Protein AF-A0A973FM34-F1 (afdb_monomer)

Radius of gyration: 19.83 Å; Cα contacts (8 Å, |Δi|>4): 391; chains: 1; bounding box: 55×32×56 Å

Secondary structure (DSSP, 8-state):
-EEEEEEE--TTSSEES--TT--GGGB-TTT-SB-HHHHHHHHTSHHHHHHHTTTEE-HHHHHHHHHH-PPTT--EEEEEEEE---TTS-HHHHTT--HHHHHHHHHHHHHHHGGGT--GGGEEEEEE-S-TT-HHHHHHHHHHHSHHHHT-SSPEEEEEEE-SSS-HHHHHHHHHHHHHHHGGGEEEEE--SS-SS-EE--HHHHHHHHHHHHHHHHHHHTT-HHHHHHHH-

pLDDT: mean 92.23, std 6.5, range [65.44, 98.44]

Sequence (233 aa):
MSTYLLANIGTRDVQLDSYDDLPPELVNPKSGMLIPRRAGAYFRQPEQFSRWLPHLRLPMIEKALRLIAPKPDASLRIILFATDQPESVKEFYRDSDTIFFAELIRAVLIERYTQIGLPKKQIEIRLTDSNPGDYDQMHDFYKKSLPGVADRKPVPNPVYLLIAGGTPQMNTMLLLIGTEIFGPGAQPLYVSQELDRALNLDTTRLLYRQALQRNLDVILKAYAYSSALKLLD

Mean predicted aligned error: 4.75 Å

Foldseek 3Di:
DAAEEEDEAFQPQKDFPDCPPPDCVQADPVPRTGQQVVVLVQCPPPVNVVVRLVGIDRQLVQQACVVVVAAQVHNYAYEYEWEQADPPDDPVQRSRTHPSVLVSVLVSCCVVCVVSPPDSVRYHYDYDNDDLVDLVSLLVSLLVPCLVQCPDPPGHAQYEYRLAHGDVSNSVNSVPSVCVRRPPSYFYWYDDPPDSHIDTDCVSVVVVVVVLVVVLVVCVVVVVVVVNVVSVD

Structure (mmCIF, N/CA/C/O backbone):
data_AF-A0A973FM34-F1
#
_entry.id   AF-A0A973FM34-F1
#
loop_
_atom_site.group_PDB
_atom_site.id
_atom_site.type_symbol
_atom_site.label_atom_id
_atom_site.label_alt_id
_atom_site.label_comp_id
_atom_site.label_asym_id
_atom_site.label_entity_id
_atom_site.label_seq_id
_atom_site.pdbx_PDB_ins_code
_atom_site.Cartn_x
_atom_site.Cartn_y
_atom_site.Cartn_z
_atom_site.occupancy
_atom_site.B_iso_or_equiv
_atom_site.auth_seq_id
_atom_site.auth_comp_id
_atom_site.auth_asym_id
_atom_site.auth_atom_id
_atom_site.pdbx_PDB_model_num
ATOM 1 N N . MET A 1 1 ? -0.060 -13.387 18.657 1.00 75.44 1 MET A N 1
ATOM 2 C CA . MET A 1 1 ? -0.594 -12.208 17.939 1.00 75.44 1 MET A CA 1
ATOM 3 C C . MET A 1 1 ? 0.092 -12.133 16.583 1.00 75.44 1 MET A C 1
ATOM 5 O O . MET A 1 1 ? 1.243 -12.549 16.507 1.00 75.44 1 MET A O 1
ATOM 9 N N . SER A 1 2 ? -0.603 -11.707 15.525 1.00 89.38 2 SER A N 1
ATOM 10 C CA . SER A 1 2 ? -0.003 -11.546 14.192 1.00 89.38 2 SER A CA 1
ATOM 11 C C . SER A 1 2 ? -0.135 -10.097 13.755 1.00 89.38 2 SER A C 1
ATOM 13 O O . SER A 1 2 ? -1.235 -9.550 13.746 1.00 89.38 2 SER A O 1
ATOM 15 N N . THR A 1 3 ? 1.001 -9.490 13.428 1.00 93.56 3 THR A N 1
ATOM 16 C CA . THR A 1 3 ? 1.096 -8.107 12.972 1.00 93.56 3 THR A CA 1
ATOM 17 C C . THR A 1 3 ? 0.851 -8.064 11.475 1.00 93.56 3 THR A C 1
ATOM 19 O O . THR A 1 3 ? 1.417 -8.866 10.733 1.00 93.56 3 THR A O 1
ATOM 22 N N . TYR A 1 4 ? 0.042 -7.117 11.016 1.00 96.25 4 TYR A N 1
ATOM 23 C CA . TYR A 1 4 ? -0.213 -6.927 9.592 1.00 96.25 4 TYR A CA 1
ATOM 24 C C . TYR A 1 4 ? 0.230 -5.539 9.143 1.00 96.25 4 TYR A C 1
ATOM 26 O O . TYR A 1 4 ? 0.030 -4.566 9.860 1.00 96.25 4 TYR A O 1
ATOM 34 N N . LEU A 1 5 ? 0.798 -5.456 7.944 1.00 97.38 5 LEU A N 1
ATOM 35 C CA . LEU A 1 5 ? 1.038 -4.221 7.209 1.00 97.38 5 LEU A CA 1
ATOM 36 C C . LEU A 1 5 ? 0.242 -4.279 5.907 1.00 97.38 5 LEU A C 1
ATOM 38 O O . LEU A 1 5 ? 0.494 -5.126 5.055 1.00 97.38 5 LEU A O 1
ATOM 42 N N . LEU A 1 6 ? -0.725 -3.387 5.764 1.00 98.31 6 LEU A N 1
ATOM 43 C CA . LEU A 1 6 ? -1.550 -3.226 4.575 1.00 98.31 6 LEU A CA 1
ATOM 44 C C . LEU A 1 6 ? -1.056 -1.982 3.842 1.00 98.31 6 LEU A C 1
ATOM 46 O O . LEU A 1 6 ? -1.058 -0.901 4.426 1.00 98.31 6 LEU A O 1
ATOM 50 N N . ALA A 1 7 ? -0.613 -2.126 2.596 1.00 98.31 7 ALA A N 1
ATOM 51 C CA . ALA A 1 7 ? 0.012 -1.048 1.838 1.00 98.31 7 ALA A CA 1
ATOM 52 C C . ALA A 1 7 ? -0.573 -0.944 0.432 1.00 98.31 7 ALA A C 1
ATOM 54 O O . ALA A 1 7 ? -0.583 -1.921 -0.316 1.00 98.31 7 ALA A O 1
ATOM 55 N N . ASN A 1 8 ? -1.018 0.253 0.063 1.00 98.12 8 ASN A N 1
ATOM 56 C CA . ASN A 1 8 ? -1.350 0.571 -1.321 1.00 98.12 8 ASN A CA 1
ATOM 57 C C . ASN A 1 8 ? -0.068 0.867 -2.088 1.00 98.12 8 ASN A C 1
ATOM 59 O O . ASN A 1 8 ? 0.756 1.639 -1.609 1.00 98.12 8 ASN A O 1
ATOM 63 N N . ILE A 1 9 ? 0.091 0.280 -3.272 1.00 97.81 9 ILE A N 1
ATOM 64 C CA . ILE A 1 9 ?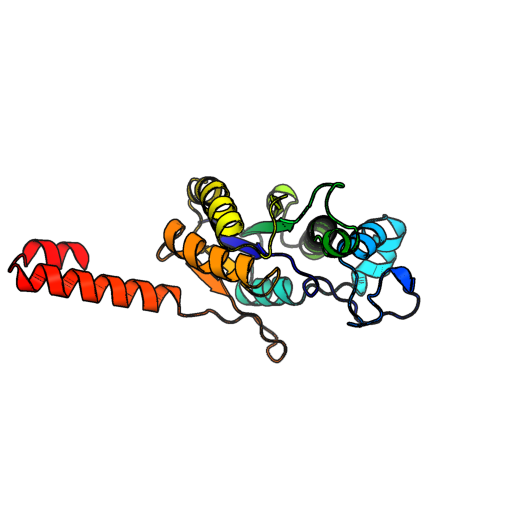 1.266 0.497 -4.113 1.00 97.81 9 ILE A CA 1
ATOM 65 C C . ILE A 1 9 ? 0.965 1.567 -5.153 1.00 97.81 9 ILE A C 1
ATOM 67 O O . ILE A 1 9 ? -0.012 1.477 -5.896 1.00 97.81 9 ILE A O 1
ATOM 71 N N . GLY A 1 10 ? 1.827 2.576 -5.205 1.00 95.56 10 GLY A N 1
ATOM 72 C CA . GLY A 1 10 ? 1.802 3.701 -6.128 1.00 95.56 10 GLY A CA 1
ATOM 73 C C . GLY A 1 10 ? 3.124 3.881 -6.866 1.00 95.56 10 GLY A C 1
ATOM 74 O O . GLY A 1 10 ? 4.068 3.102 -6.747 1.00 95.56 10 GLY A O 1
ATOM 75 N N . THR A 1 11 ? 3.201 4.970 -7.625 1.00 93.00 11 THR A N 1
ATOM 76 C CA . THR A 1 11 ? 4.344 5.299 -8.490 1.00 93.00 11 THR A CA 1
ATOM 77 C C . THR A 1 11 ? 5.624 5.643 -7.730 1.00 93.00 11 THR A C 1
ATOM 79 O O . THR A 1 11 ? 6.705 5.582 -8.303 1.00 93.00 11 THR A O 1
ATOM 82 N N . ARG A 1 12 ? 5.522 6.013 -6.449 1.00 92.50 12 ARG A N 1
ATOM 83 C CA . ARG A 1 12 ? 6.660 6.435 -5.614 1.00 92.50 12 ARG A CA 1
ATOM 84 C C . ARG A 1 12 ? 7.144 5.360 -4.643 1.00 92.50 12 ARG A C 1
ATOM 86 O O . ARG A 1 12 ? 8.087 5.625 -3.898 1.00 92.50 12 ARG A O 1
ATOM 93 N N . ASP A 1 13 ? 6.502 4.193 -4.630 1.00 95.50 13 ASP A N 1
ATOM 94 C CA . ASP A 1 13 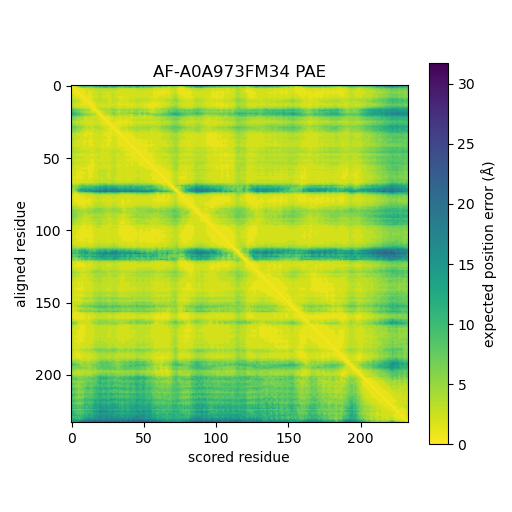? 6.845 3.085 -3.733 1.00 95.50 13 ASP A CA 1
ATOM 95 C C . ASP A 1 13 ? 8.122 2.354 -4.145 1.00 95.50 13 ASP A C 1
ATOM 97 O O . ASP A 1 13 ? 8.760 1.738 -3.296 1.00 95.50 13 ASP A O 1
ATOM 101 N N . VAL A 1 14 ? 8.512 2.455 -5.417 1.00 96.88 14 VAL A N 1
ATOM 102 C CA . VAL A 1 14 ? 9.792 1.971 -5.938 1.00 96.88 14 VAL A CA 1
ATOM 103 C C . VAL A 1 14 ? 10.580 3.166 -6.451 1.00 96.88 14 VAL A C 1
ATOM 105 O O . VAL A 1 14 ? 10.090 3.938 -7.275 1.00 96.88 14 VAL A O 1
ATOM 108 N N . GLN A 1 15 ? 11.799 3.324 -5.951 1.00 95.44 15 GLN A N 1
ATOM 109 C CA . GLN A 1 15 ? 12.735 4.365 -6.365 1.00 95.44 15 GLN A CA 1
ATOM 110 C C . GLN A 1 15 ? 14.115 3.756 -6.609 1.00 95.44 15 GLN A C 1
ATOM 112 O O . GLN A 1 15 ? 14.383 2.627 -6.199 1.00 95.44 15 GLN A O 1
ATOM 117 N N . LEU A 1 16 ? 14.984 4.511 -7.271 1.00 94.44 16 LEU A N 1
ATOM 118 C CA . LEU A 1 16 ? 16.391 4.179 -7.449 1.00 94.44 16 LEU A CA 1
ATOM 119 C C . LEU A 1 16 ? 17.258 5.289 -6.861 1.00 94.44 16 LEU A C 1
ATOM 121 O O . LEU A 1 16 ? 16.854 6.453 -6.880 1.00 94.44 16 LEU A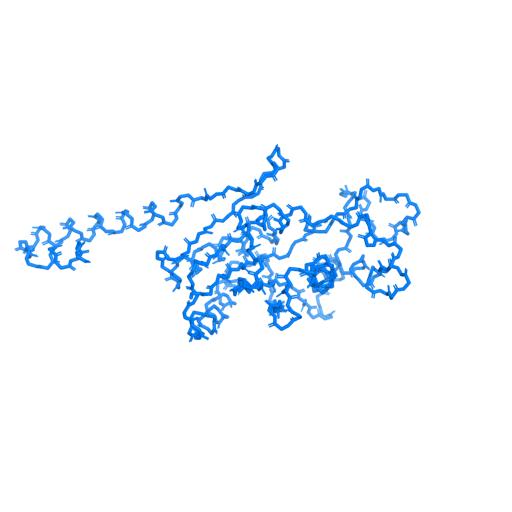 O 1
ATOM 125 N N . ASP A 1 17 ? 18.447 4.931 -6.378 1.00 89.75 17 ASP A N 1
ATOM 126 C CA . ASP A 1 17 ? 19.446 5.920 -5.954 1.00 89.75 17 ASP A CA 1
ATOM 127 C C . ASP A 1 17 ? 19.978 6.741 -7.152 1.00 89.75 17 ASP A C 1
ATOM 129 O O . ASP A 1 17 ? 20.277 7.923 -7.001 1.00 89.75 17 ASP A O 1
ATOM 133 N N . SER A 1 18 ? 20.059 6.130 -8.343 1.00 87.44 18 SER A N 1
ATOM 134 C CA . SER A 1 18 ? 20.365 6.800 -9.614 1.00 87.44 18 SER A CA 1
ATOM 135 C C . SER A 1 18 ? 19.606 6.162 -10.784 1.00 87.44 18 SER A C 1
ATOM 137 O O . SER A 1 18 ? 19.285 4.975 -10.754 1.00 87.44 18 SER A O 1
ATOM 139 N N . TYR A 1 19 ? 19.329 6.966 -11.813 1.00 88.56 19 TYR A N 1
ATOM 140 C CA . TYR A 1 19 ? 18.724 6.551 -13.084 1.00 88.56 19 TYR A CA 1
ATOM 141 C C . TYR A 1 19 ? 19.770 6.394 -14.202 1.00 88.56 19 TYR A C 1
ATOM 143 O O . TYR A 1 19 ? 19.400 6.162 -15.354 1.00 88.56 19 TYR A O 1
ATOM 151 N N . ASP A 1 20 ? 21.060 6.525 -13.879 1.00 86.88 20 ASP A N 1
ATOM 152 C CA . ASP A 1 20 ? 22.154 6.305 -14.827 1.00 86.88 20 ASP A CA 1
ATOM 153 C C . ASP A 1 20 ? 22.063 4.888 -15.412 1.00 86.88 20 ASP A C 1
ATOM 155 O O . ASP A 1 20 ? 21.765 3.937 -14.698 1.00 86.88 20 ASP A O 1
ATOM 159 N N . ASP A 1 21 ? 22.290 4.734 -16.716 1.00 88.00 21 ASP A N 1
ATOM 160 C CA . ASP A 1 21 ? 22.152 3.468 -17.458 1.00 88.00 21 ASP A CA 1
ATOM 161 C C . ASP A 1 21 ? 20.740 2.852 -17.495 1.00 88.00 21 ASP A C 1
ATOM 163 O O . ASP A 1 21 ? 20.573 1.723 -17.975 1.00 88.00 21 ASP A O 1
ATOM 167 N N . LEU A 1 22 ? 19.712 3.558 -17.011 1.00 93.69 22 LEU A N 1
ATOM 168 C CA . LEU A 1 22 ? 18.337 3.098 -17.145 1.00 93.69 22 LEU A CA 1
ATOM 169 C C . LEU A 1 22 ? 17.811 3.399 -18.559 1.00 93.69 22 LEU A C 1
ATOM 171 O O . LEU A 1 22 ? 17.969 4.525 -19.039 1.00 93.69 22 LEU A O 1
ATOM 175 N N . PRO A 1 23 ? 17.138 2.442 -19.224 1.00 95.25 23 PRO A N 1
ATOM 176 C CA . PRO A 1 23 ? 16.479 2.725 -20.490 1.00 95.25 23 PRO A CA 1
ATOM 177 C C . PRO A 1 23 ? 15.472 3.886 -20.343 1.00 95.25 23 PRO A C 1
ATOM 179 O O . PRO A 1 23 ? 14.632 3.858 -19.431 1.00 95.25 23 PRO A O 1
ATOM 182 N N . PRO A 1 24 ? 15.544 4.923 -21.200 1.00 93.62 24 PRO A N 1
ATOM 183 C CA . PRO A 1 24 ? 14.758 6.147 -21.043 1.00 93.62 24 PRO A CA 1
ATOM 184 C C . PRO A 1 24 ? 13.245 5.901 -21.107 1.00 93.62 24 PRO A C 1
ATOM 186 O O . PRO A 1 24 ? 12.471 6.629 -20.491 1.00 93.62 24 PRO A O 1
ATOM 189 N N . GLU A 1 25 ? 12.806 4.849 -21.797 1.00 94.75 25 GLU A N 1
ATOM 190 C CA . GLU A 1 25 ? 11.405 4.440 -21.915 1.00 94.75 25 GLU A CA 1
ATOM 191 C C . GLU A 1 25 ? 10.773 3.952 -20.603 1.00 94.75 25 GLU A C 1
ATOM 193 O O . GLU A 1 25 ? 9.551 3.791 -20.535 1.00 94.75 25 GLU A O 1
ATOM 198 N N . LEU A 1 26 ? 11.582 3.707 -19.567 1.00 96.25 26 LEU A N 1
ATOM 199 C CA . LEU A 1 26 ? 11.111 3.326 -18.235 1.00 96.25 26 LEU A CA 1
ATOM 200 C C . LEU A 1 26 ? 10.791 4.537 -17.359 1.00 96.25 26 LEU A C 1
ATOM 202 O O . LEU A 1 26 ? 10.213 4.368 -16.285 1.00 96.25 26 LEU A O 1
ATOM 206 N N . VAL A 1 27 ? 11.149 5.745 -17.800 1.00 95.06 27 VAL A N 1
ATOM 207 C CA . VAL A 1 27 ? 10.970 6.990 -17.054 1.00 95.06 27 VAL A CA 1
ATOM 208 C C . VAL A 1 27 ? 9.953 7.865 -17.768 1.00 95.06 27 VAL A C 1
ATOM 210 O O . VAL A 1 27 ? 10.020 8.105 -18.970 1.00 95.06 27 VAL A O 1
ATOM 213 N N . ASN A 1 28 ? 8.989 8.380 -17.017 1.00 92.56 28 ASN A N 1
ATOM 214 C CA . ASN A 1 28 ? 8.041 9.340 -17.543 1.00 92.56 28 ASN A CA 1
ATOM 215 C C . ASN A 1 28 ? 8.761 10.682 -17.783 1.00 92.56 28 ASN A C 1
ATOM 217 O O . ASN A 1 28 ? 9.226 11.295 -16.820 1.00 92.56 28 ASN A O 1
ATOM 221 N N . PRO A 1 29 ? 8.800 11.199 -19.023 1.00 90.44 29 PRO A N 1
ATOM 222 C CA . PRO A 1 29 ? 9.568 12.401 -19.347 1.00 90.44 29 PRO A CA 1
ATOM 223 C C . PRO A 1 29 ? 9.009 13.674 -18.697 1.00 90.44 29 PRO A C 1
ATOM 225 O O . PRO A 1 29 ? 9.723 14.663 -18.576 1.00 90.44 29 PRO A O 1
ATOM 228 N N . LYS A 1 30 ? 7.735 13.675 -18.278 1.00 90.38 30 LYS A N 1
ATOM 229 C CA . LYS A 1 30 ? 7.099 14.828 -17.623 1.00 90.38 30 LYS A CA 1
ATOM 230 C C . LYS A 1 30 ? 7.352 14.852 -16.122 1.00 90.38 30 LYS A C 1
ATOM 232 O O . LYS A 1 30 ? 7.556 15.923 -15.565 1.00 90.38 30 LYS A O 1
ATOM 237 N N . SER A 1 31 ? 7.268 13.698 -15.460 1.00 90.00 31 SER A N 1
ATOM 238 C CA . SER A 1 31 ? 7.402 13.620 -14.000 1.00 90.00 31 SER A CA 1
ATOM 239 C C . SER A 1 31 ? 8.800 13.234 -13.525 1.00 90.00 31 SER A C 1
ATOM 241 O O . SER A 1 31 ? 9.079 13.380 -12.338 1.00 90.00 31 SER A O 1
ATOM 243 N N . GLY A 1 32 ? 9.652 12.704 -14.409 1.00 91.00 32 GLY A N 1
ATOM 244 C CA . GLY A 1 32 ? 10.957 12.141 -14.054 1.00 91.00 32 GLY A CA 1
ATOM 245 C C . GL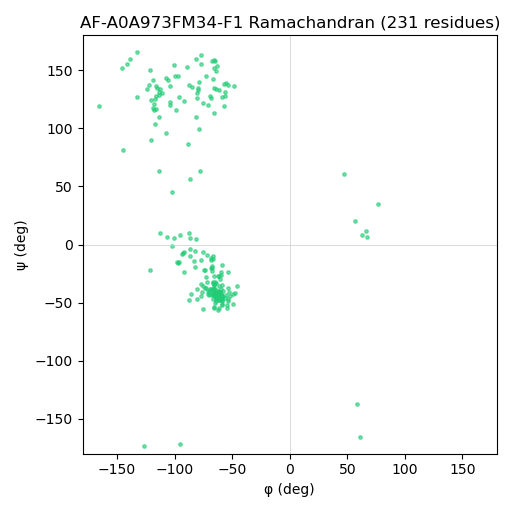Y A 1 32 ? 10.870 10.870 -13.200 1.00 91.00 32 GLY A C 1
ATOM 246 O O . GLY A 1 32 ? 11.869 10.447 -12.633 1.00 91.00 32 GLY A O 1
ATOM 247 N N . MET A 1 33 ? 9.681 10.275 -13.064 1.00 92.81 33 MET A N 1
ATOM 248 C CA . MET A 1 33 ? 9.453 9.081 -12.242 1.00 92.81 33 MET A CA 1
ATOM 249 C C . MET A 1 33 ? 9.396 7.828 -13.105 1.00 92.81 33 MET A C 1
ATOM 251 O O . MET A 1 33 ? 8.987 7.889 -14.264 1.00 92.81 33 MET A O 1
ATOM 255 N N . LEU A 1 34 ? 9.726 6.682 -12.511 1.00 96.31 34 LEU A N 1
ATOM 256 C CA . LEU A 1 34 ? 9.525 5.380 -13.137 1.00 96.31 34 LEU A CA 1
ATOM 257 C C . LEU A 1 34 ? 8.061 5.180 -13.554 1.00 96.31 34 LEU A C 1
ATOM 259 O O . LEU A 1 34 ? 7.137 5.514 -12.810 1.00 96.31 34 LEU A O 1
ATOM 263 N N . ILE A 1 35 ? 7.864 4.593 -14.731 1.00 96.56 35 ILE A N 1
ATOM 264 C CA . ILE A 1 35 ? 6.566 4.128 -15.219 1.00 96.56 35 ILE A CA 1
ATOM 265 C C . ILE A 1 35 ? 6.300 2.759 -14.576 1.00 96.56 35 ILE A C 1
ATOM 267 O O . ILE A 1 35 ? 6.988 1.800 -14.935 1.00 96.56 35 ILE A O 1
ATOM 271 N N . PRO A 1 36 ? 5.343 2.632 -13.637 1.00 96.69 36 PRO A N 1
ATOM 272 C CA . PRO A 1 36 ? 5.224 1.453 -12.780 1.00 96.69 36 PRO A CA 1
ATOM 273 C C . PRO A 1 36 ? 5.154 0.120 -13.513 1.00 96.69 36 PRO A C 1
ATOM 275 O O . PRO A 1 36 ? 5.889 -0.812 -13.178 1.00 96.69 36 PRO A O 1
ATOM 278 N N . ARG A 1 37 ? 4.316 0.032 -14.551 1.00 95.75 37 ARG A N 1
ATOM 279 C CA . ARG A 1 37 ? 4.137 -1.213 -15.297 1.00 95.75 37 ARG A CA 1
ATOM 280 C C . ARG A 1 37 ? 5.426 -1.587 -16.039 1.00 95.75 37 ARG A C 1
ATOM 282 O O . ARG A 1 37 ? 5.980 -2.663 -15.827 1.00 95.75 37 ARG A O 1
ATOM 289 N N . ARG A 1 38 ? 5.970 -0.675 -16.847 1.00 96.38 38 ARG A N 1
ATOM 290 C CA . ARG A 1 38 ? 7.171 -0.929 -17.666 1.00 96.38 38 ARG A CA 1
ATOM 291 C C . ARG A 1 38 ? 8.418 -1.176 -16.816 1.00 96.38 38 ARG A C 1
ATOM 293 O O . ARG A 1 38 ? 9.091 -2.190 -16.987 1.00 96.38 38 ARG A O 1
ATOM 300 N N . ALA A 1 39 ? 8.691 -0.288 -15.862 1.00 97.50 39 ALA A N 1
ATOM 301 C CA . ALA A 1 39 ? 9.849 -0.395 -14.981 1.00 97.50 39 ALA A CA 1
ATOM 302 C C . ALA A 1 39 ? 9.758 -1.632 -14.077 1.00 97.50 39 ALA A C 1
ATOM 304 O O . ALA A 1 39 ? 10.735 -2.362 -13.926 1.00 97.50 39 ALA A O 1
ATOM 305 N N . GLY A 1 40 ? 8.576 -1.923 -13.523 1.00 97.38 40 GLY A N 1
ATOM 306 C CA . GLY A 1 40 ? 8.358 -3.123 -12.719 1.00 97.38 40 GLY A CA 1
ATOM 307 C C . GLY A 1 40 ? 8.599 -4.408 -13.509 1.00 97.38 40 GLY A C 1
ATOM 308 O O . GLY A 1 40 ? 9.235 -5.327 -12.998 1.00 97.38 40 GLY A O 1
ATOM 309 N N . ALA A 1 41 ? 8.131 -4.478 -14.759 1.00 97.50 41 ALA A N 1
ATOM 310 C CA . ALA A 1 41 ? 8.384 -5.624 -15.630 1.00 97.50 41 ALA A CA 1
ATOM 311 C C . ALA A 1 41 ? 9.881 -5.786 -15.942 1.00 97.50 41 ALA A C 1
ATOM 313 O O . ALA A 1 41 ? 10.400 -6.899 -15.879 1.00 97.50 41 ALA A O 1
ATOM 314 N N . TYR A 1 42 ? 10.576 -4.679 -16.217 1.00 97.94 42 TYR A N 1
ATOM 315 C CA . TYR A 1 42 ? 12.013 -4.663 -16.490 1.00 97.94 42 TYR A CA 1
ATOM 316 C C . TYR A 1 42 ? 12.841 -5.166 -15.299 1.00 97.94 42 TYR A C 1
ATOM 318 O O . TYR A 1 42 ? 13.584 -6.136 -15.433 1.00 97.94 42 TYR A O 1
ATOM 326 N N . PHE A 1 43 ? 12.671 -4.579 -14.109 1.00 97.75 43 PHE A N 1
ATOM 327 C CA . PHE A 1 43 ? 13.472 -4.937 -12.928 1.00 97.75 43 PHE A CA 1
ATOM 328 C C . PHE A 1 43 ? 13.202 -6.340 -12.388 1.00 97.75 43 PHE A C 1
ATOM 330 O O . PHE A 1 43 ? 13.958 -6.826 -11.554 1.00 97.75 43 PHE A O 1
ATOM 337 N N . ARG A 1 44 ? 12.122 -6.994 -12.818 1.00 96.31 44 ARG A N 1
ATOM 338 C CA . ARG A 1 44 ? 11.812 -8.373 -12.426 1.00 96.31 44 ARG A CA 1
ATOM 339 C C . ARG A 1 44 ? 12.538 -9.428 -13.251 1.00 96.31 44 ARG A C 1
ATOM 341 O O . ARG A 1 44 ? 12.531 -10.590 -12.849 1.00 96.31 44 ARG A O 1
ATOM 348 N N . GLN A 1 45 ? 13.125 -9.056 -14.386 1.00 97.38 45 GLN A N 1
ATOM 349 C CA . GLN A 1 45 ? 13.974 -9.967 -15.150 1.00 97.38 45 GLN A CA 1
ATOM 350 C C . GLN A 1 45 ? 15.174 -10.364 -14.276 1.00 97.38 45 GLN A C 1
ATOM 352 O O . GLN A 1 45 ? 15.750 -9.467 -13.664 1.00 97.38 45 GLN A O 1
ATOM 357 N N . PRO A 1 46 ? 15.556 -11.651 -14.170 1.00 96.38 46 PRO A N 1
ATOM 358 C CA . PRO A 1 46 ? 16.565 -12.104 -13.207 1.00 96.38 46 PRO A CA 1
ATOM 359 C C . PRO A 1 46 ? 17.877 -11.310 -13.248 1.00 96.38 46 PRO A C 1
ATOM 361 O O . PRO A 1 46 ? 18.380 -10.893 -12.207 1.00 96.38 46 PRO A O 1
ATOM 364 N N . GLU A 1 47 ? 18.388 -11.031 -14.446 1.00 96.62 47 GLU A N 1
ATOM 365 C CA . GLU A 1 47 ? 19.634 -10.296 -14.662 1.00 96.62 47 GLU A CA 1
ATOM 366 C C . GLU A 1 47 ? 19.513 -8.843 -14.186 1.00 96.62 47 GLU A C 1
ATOM 368 O O . GLU A 1 47 ? 20.404 -8.321 -13.512 1.00 96.62 47 GLU A O 1
ATOM 373 N N . GLN A 1 48 ? 18.383 -8.198 -14.494 1.00 97.12 48 GLN A N 1
ATOM 374 C CA . GLN A 1 48 ? 18.111 -6.828 -14.065 1.00 97.12 48 GLN A CA 1
ATOM 375 C C . GLN A 1 48 ? 17.846 -6.762 -12.564 1.00 97.12 48 GLN A C 1
ATOM 377 O O . GLN A 1 48 ? 18.341 -5.859 -11.899 1.00 97.12 48 GLN A O 1
ATOM 382 N N . PHE A 1 49 ? 17.123 -7.732 -12.009 1.00 97.12 49 PHE A N 1
ATOM 383 C CA . PHE A 1 49 ? 16.853 -7.806 -10.581 1.00 97.12 49 PHE A CA 1
ATOM 384 C C . PHE A 1 49 ? 18.160 -7.876 -9.798 1.00 97.12 49 PHE A C 1
ATOM 386 O O . PHE A 1 49 ? 18.391 -7.037 -8.934 1.00 97.12 49 PHE A O 1
ATOM 393 N N . SER A 1 50 ? 19.056 -8.807 -10.142 1.00 95.88 50 SER A N 1
ATOM 394 C CA . SER A 1 50 ? 20.360 -8.927 -9.484 1.00 95.88 50 SER A CA 1
ATOM 395 C C . SER A 1 50 ? 21.216 -7.668 -9.640 1.00 95.88 50 SER A C 1
ATOM 397 O O . SER A 1 50 ? 21.842 -7.245 -8.670 1.00 95.88 50 SER A O 1
ATOM 399 N N . ARG A 1 51 ? 21.216 -7.042 -10.825 1.00 95.56 51 ARG A N 1
ATOM 400 C CA . ARG A 1 51 ? 21.955 -5.795 -11.080 1.00 95.56 51 ARG A CA 1
ATOM 401 C C . ARG A 1 51 ? 21.437 -4.628 -10.236 1.00 95.56 51 ARG A C 1
ATOM 403 O O . ARG A 1 51 ? 22.231 -3.875 -9.684 1.00 95.56 51 ARG A O 1
ATOM 410 N N . TRP A 1 52 ? 20.120 -4.460 -10.159 1.00 95.88 52 TRP A N 1
ATOM 411 C CA . TRP A 1 52 ? 19.490 -3.265 -9.590 1.00 95.88 52 TRP A CA 1
ATOM 412 C C . TRP A 1 52 ? 19.084 -3.409 -8.124 1.00 95.88 52 TRP A C 1
ATOM 414 O O . TRP A 1 52 ? 18.859 -2.398 -7.461 1.00 95.88 52 TRP A O 1
ATOM 424 N N . LEU A 1 53 ? 19.028 -4.626 -7.581 1.00 95.94 53 LEU A N 1
ATOM 425 C CA . LEU A 1 53 ? 18.656 -4.893 -6.189 1.00 95.94 53 LEU A CA 1
ATOM 426 C C . LEU A 1 53 ? 19.374 -4.004 -5.153 1.00 95.94 53 LEU A C 1
ATOM 428 O O . LEU A 1 53 ? 18.687 -3.549 -4.232 1.00 95.94 53 LEU A O 1
ATOM 432 N N . PRO A 1 54 ? 20.687 -3.715 -5.255 1.00 94.94 54 PRO A N 1
ATOM 433 C CA . PRO A 1 54 ? 21.361 -2.830 -4.302 1.00 94.94 54 PRO A CA 1
ATOM 434 C C . PRO A 1 54 ? 20.865 -1.378 -4.353 1.00 94.94 54 PRO A C 1
ATOM 436 O O . PRO A 1 54 ? 20.916 -0.688 -3.342 1.00 94.94 54 PRO A O 1
ATOM 439 N N . HIS A 1 55 ? 20.356 -0.941 -5.507 1.00 95.31 55 HIS A N 1
ATOM 440 C CA . HIS A 1 55 ? 19.938 0.436 -5.786 1.00 95.31 55 HIS A CA 1
ATOM 441 C C . HIS A 1 55 ? 18.430 0.660 -5.626 1.00 95.31 55 HIS A C 1
ATOM 443 O O . HIS A 1 55 ? 17.975 1.801 -5.580 1.00 95.31 55 HIS A O 1
ATOM 449 N N . LEU A 1 56 ? 17.633 -0.414 -5.561 1.00 96.62 56 LEU A N 1
ATOM 450 C CA . LEU A 1 56 ? 16.185 -0.326 -5.377 1.00 96.62 56 LEU A CA 1
ATOM 451 C C . LEU A 1 56 ? 15.848 0.189 -3.976 1.00 96.62 56 LEU A C 1
ATOM 453 O O . LEU A 1 56 ? 16.247 -0.381 -2.965 1.00 96.62 56 LEU A O 1
ATOM 457 N N . ARG A 1 57 ? 15.046 1.238 -3.879 1.00 95.44 57 ARG A N 1
ATOM 458 C CA . ARG A 1 57 ? 14.583 1.802 -2.609 1.00 95.44 57 ARG A CA 1
ATOM 459 C C . ARG A 1 57 ? 13.082 1.641 -2.502 1.00 95.44 57 ARG A C 1
ATOM 461 O O . ARG A 1 57 ? 12.363 1.935 -3.456 1.00 95.44 57 ARG A O 1
ATOM 468 N N . LEU A 1 58 ? 12.616 1.203 -1.333 1.00 96.19 58 LEU A N 1
ATOM 469 C CA . LEU A 1 58 ? 11.192 1.056 -1.035 1.00 96.19 58 LEU A CA 1
ATOM 470 C C . LEU A 1 58 ? 10.769 2.054 0.051 1.00 96.19 58 LEU A C 1
ATOM 472 O O . LEU A 1 58 ? 10.405 1.641 1.153 1.00 96.19 58 LEU A O 1
ATOM 476 N N . PRO A 1 59 ? 10.846 3.374 -0.199 1.00 94.00 59 PRO A N 1
ATOM 477 C CA . PRO A 1 59 ? 10.835 4.390 0.855 1.00 94.00 59 PRO A CA 1
ATOM 478 C C . PRO A 1 59 ? 9.571 4.385 1.714 1.00 94.00 59 PRO A C 1
ATOM 480 O O . PRO A 1 59 ? 9.642 4.745 2.884 1.00 94.00 59 PRO A O 1
ATOM 483 N N . MET A 1 60 ? 8.423 3.977 1.172 1.00 95.06 60 MET A N 1
ATOM 484 C CA . MET A 1 60 ? 7.181 3.911 1.945 1.00 95.06 60 MET A CA 1
ATOM 485 C C . MET A 1 60 ? 7.194 2.708 2.891 1.00 95.06 60 MET A C 1
ATOM 487 O O . MET A 1 60 ? 7.064 2.857 4.108 1.00 95.06 60 MET A O 1
ATOM 491 N N . ILE A 1 61 ? 7.414 1.511 2.343 1.00 95.31 61 ILE A N 1
ATOM 492 C CA . ILE A 1 61 ? 7.381 0.263 3.111 1.00 95.31 61 ILE A CA 1
ATOM 493 C C . ILE A 1 61 ? 8.579 0.159 4.057 1.00 95.31 61 ILE A C 1
ATOM 495 O O . ILE A 1 61 ? 8.392 -0.220 5.206 1.00 95.31 61 ILE A O 1
ATOM 499 N N . GLU A 1 62 ? 9.789 0.543 3.649 1.00 94.19 62 GLU A N 1
ATOM 500 C CA . GLU A 1 62 ? 10.972 0.524 4.524 1.00 94.19 62 GLU A CA 1
ATOM 501 C C . GLU A 1 62 ? 10.772 1.404 5.757 1.00 94.19 62 GLU A C 1
ATOM 503 O O . GLU A 1 62 ? 11.048 0.972 6.876 1.00 94.19 62 GLU A O 1
ATOM 508 N N . LYS A 1 63 ? 10.234 2.617 5.585 1.00 95.12 63 LYS A N 1
ATOM 509 C CA . LYS A 1 63 ? 9.946 3.520 6.708 1.00 95.12 63 LYS A CA 1
ATOM 510 C C . LYS A 1 63 ? 8.860 2.963 7.631 1.00 95.12 63 LYS A C 1
ATOM 512 O O . LYS A 1 63 ? 8.951 3.158 8.845 1.00 95.12 63 LYS A O 1
ATOM 517 N N . ALA A 1 64 ? 7.867 2.257 7.086 1.00 94.94 64 ALA A N 1
ATOM 518 C CA . ALA A 1 64 ? 6.878 1.533 7.881 1.00 94.94 64 ALA A CA 1
ATOM 519 C C . ALA A 1 64 ? 7.520 0.366 8.648 1.00 94.94 64 ALA A C 1
ATOM 521 O O . ALA A 1 64 ? 7.334 0.250 9.855 1.00 94.94 64 ALA A O 1
ATOM 522 N N . LEU A 1 65 ? 8.343 -0.453 7.989 1.00 93.06 65 LEU A N 1
ATOM 523 C CA . LEU A 1 65 ? 9.032 -1.586 8.608 1.00 93.06 65 LEU A CA 1
ATOM 524 C C . LEU A 1 65 ? 10.020 -1.152 9.695 1.00 93.06 65 LEU A C 1
ATOM 526 O O . LEU A 1 65 ? 10.145 -1.851 10.696 1.00 93.06 65 LEU A O 1
ATOM 530 N N . ARG A 1 66 ? 10.669 0.011 9.563 1.00 92.12 66 ARG A N 1
ATOM 531 C CA . ARG A 1 66 ? 11.493 0.595 10.638 1.00 92.12 66 ARG A CA 1
ATOM 532 C C . ARG A 1 66 ? 10.675 0.962 11.874 1.00 92.12 66 ARG A C 1
ATOM 534 O O . ARG A 1 66 ? 11.156 0.763 12.982 1.00 92.12 66 ARG A O 1
ATOM 541 N N . LEU A 1 67 ? 9.457 1.485 11.697 1.00 92.00 67 LEU A N 1
ATOM 542 C CA . LEU A 1 67 ? 8.550 1.772 12.814 1.00 92.00 67 LEU A CA 1
ATOM 543 C C . LEU A 1 67 ? 8.022 0.482 13.451 1.00 92.00 67 LEU A C 1
ATOM 545 O O . LEU A 1 67 ? 7.985 0.379 14.673 1.00 92.00 67 LEU A O 1
ATOM 549 N N . ILE A 1 68 ? 7.630 -0.494 12.629 1.00 91.75 68 ILE A N 1
ATOM 550 C CA . ILE A 1 68 ? 7.122 -1.794 13.090 1.00 91.75 68 ILE A CA 1
ATOM 551 C C . ILE A 1 68 ? 8.225 -2.583 13.805 1.00 91.75 68 ILE A C 1
ATOM 553 O O . ILE A 1 68 ? 7.936 -3.314 14.750 1.00 91.75 68 ILE A O 1
ATOM 557 N N . ALA A 1 69 ? 9.474 -2.427 13.353 1.00 87.44 69 ALA A N 1
ATOM 558 C CA . ALA A 1 69 ? 10.666 -3.091 13.868 1.00 87.44 69 ALA A CA 1
ATOM 559 C C . ALA A 1 69 ? 10.446 -4.607 14.066 1.00 87.44 69 ALA A C 1
ATOM 561 O O . ALA A 1 69 ? 10.506 -5.097 15.200 1.00 87.44 69 ALA A O 1
ATOM 562 N N . PRO A 1 70 ? 10.137 -5.361 12.987 1.00 80.44 70 PRO A N 1
ATOM 563 C CA . PRO A 1 70 ? 9.837 -6.781 13.104 1.00 80.44 70 PRO A CA 1
ATOM 564 C C . PRO A 1 70 ? 11.020 -7.521 13.730 1.00 80.44 70 PRO A C 1
ATOM 566 O O . PRO A 1 70 ? 12.159 -7.408 13.279 1.00 80.44 70 PRO A O 1
ATOM 569 N N . LYS A 1 71 ? 10.736 -8.276 14.791 1.00 78.38 71 LYS A N 1
ATOM 570 C CA . LYS A 1 71 ? 11.716 -9.157 15.426 1.00 78.38 71 LYS A CA 1
ATOM 571 C C . LYS A 1 71 ? 11.887 -10.431 14.588 1.00 78.38 71 LYS A C 1
ATOM 573 O O . LYS A 1 71 ? 10.932 -10.818 13.909 1.00 78.38 71 LYS A O 1
ATOM 578 N N . PRO A 1 72 ? 13.040 -11.116 14.678 1.00 69.75 72 PRO A N 1
ATOM 579 C CA . PRO A 1 72 ? 13.139 -12.507 14.246 1.00 69.75 72 PRO A CA 1
ATOM 580 C C . PRO A 1 72 ? 11.971 -13.315 14.836 1.00 69.75 72 PRO A C 1
ATOM 582 O O . PRO A 1 72 ? 11.589 -13.086 15.985 1.00 69.75 72 PRO A O 1
ATOM 585 N N . ASP A 1 73 ? 11.349 -14.172 14.025 1.00 65.75 7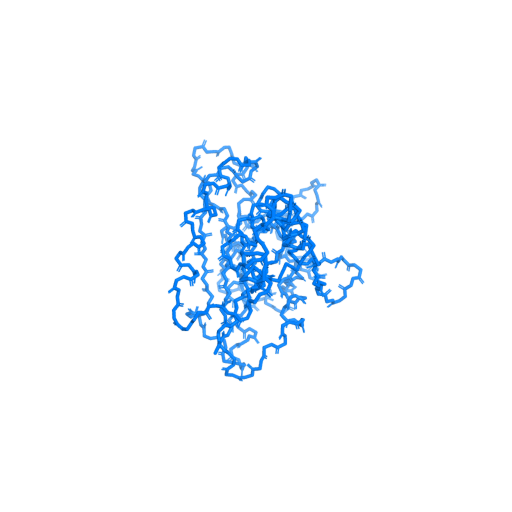3 ASP A N 1
ATOM 586 C CA . ASP A 1 73 ? 10.157 -14.974 14.364 1.00 65.75 73 ASP A CA 1
ATOM 587 C C . ASP A 1 73 ? 8.848 -14.193 14.599 1.00 65.75 73 ASP A C 1
ATOM 589 O O . ASP A 1 73 ? 7.816 -14.776 14.955 1.00 65.75 73 ASP A O 1
ATOM 593 N N . ALA A 1 74 ? 8.827 -12.875 14.366 1.00 71.31 74 ALA A N 1
ATOM 594 C CA . ALA A 1 74 ? 7.584 -12.117 14.402 1.00 71.31 74 ALA A CA 1
ATOM 595 C C . ALA A 1 74 ? 6.634 -12.593 13.291 1.00 71.31 74 ALA A C 1
ATOM 597 O O . ALA A 1 74 ? 7.002 -12.710 12.124 1.00 71.31 74 ALA A O 1
ATOM 598 N N . SER A 1 75 ? 5.361 -12.805 13.638 1.00 85.50 75 SER A N 1
ATOM 599 C CA . SER A 1 75 ? 4.312 -13.125 12.666 1.00 85.50 75 SER A CA 1
ATOM 600 C C . SER A 1 75 ? 3.852 -11.858 11.934 1.00 85.50 75 SER A C 1
ATOM 602 O O . SER A 1 75 ? 2.705 -11.431 12.091 1.00 85.50 75 SER A O 1
ATOM 604 N N . LEU A 1 76 ? 4.767 -11.234 11.183 1.00 91.06 76 LEU A N 1
ATOM 605 C CA . LEU A 1 76 ? 4.478 -10.113 10.295 1.00 91.06 76 LEU A CA 1
ATOM 606 C C . LEU A 1 76 ? 3.899 -10.643 8.983 1.00 91.06 76 LEU A C 1
ATOM 608 O O . LEU A 1 76 ? 4.459 -11.533 8.351 1.00 91.06 76 LEU A O 1
ATOM 612 N N . ARG A 1 77 ? 2.778 -10.078 8.551 1.00 93.75 77 ARG A N 1
ATOM 613 C CA . ARG A 1 77 ? 2.203 -10.309 7.227 1.00 93.75 77 ARG A CA 1
ATOM 614 C C . ARG A 1 77 ? 2.058 -8.987 6.501 1.00 93.75 77 ARG A C 1
ATOM 616 O O . ARG A 1 77 ? 1.633 -8.000 7.091 1.00 93.75 77 ARG A O 1
ATOM 623 N N . ILE A 1 78 ? 2.401 -8.972 5.224 1.00 96.00 78 ILE A N 1
ATOM 624 C CA . ILE A 1 78 ? 2.342 -7.787 4.376 1.00 96.00 78 ILE A CA 1
ATOM 625 C C . ILE A 1 78 ? 1.316 -8.054 3.279 1.00 96.00 78 ILE A C 1
ATOM 627 O O . ILE A 1 78 ? 1.384 -9.077 2.602 1.00 96.00 78 ILE A O 1
ATOM 631 N N . ILE A 1 79 ? 0.359 -7.151 3.113 1.00 97.81 79 ILE A N 1
ATOM 632 C CA . ILE A 1 79 ? -0.622 -7.188 2.031 1.00 97.81 79 ILE A CA 1
ATOM 633 C C . ILE A 1 79 ? -0.394 -5.957 1.166 1.00 97.81 79 ILE A C 1
ATOM 635 O O . ILE A 1 79 ? -0.545 -4.830 1.632 1.00 97.81 79 ILE A O 1
ATOM 639 N N . LEU A 1 80 ? -0.019 -6.192 -0.087 1.00 98.44 80 LEU A N 1
ATOM 640 C CA . LEU A 1 80 ? 0.216 -5.169 -1.095 1.00 98.44 80 LEU A CA 1
ATOM 641 C C . LEU A 1 80 ? -1.030 -5.064 -1.975 1.00 98.44 80 LEU A C 1
ATOM 643 O O . LEU A 1 80 ? -1.375 -6.019 -2.670 1.00 98.44 80 LEU A O 1
ATOM 647 N N . PHE A 1 81 ? -1.708 -3.924 -1.946 1.00 98.44 81 PHE A N 1
ATOM 648 C CA . PHE A 1 81 ? -2.822 -3.626 -2.840 1.00 98.44 81 PHE A CA 1
ATOM 649 C C . PHE A 1 81 ? -2.292 -2.921 -4.083 1.00 98.44 81 PHE A C 1
ATOM 651 O O . PHE A 1 81 ? -1.631 -1.888 -3.975 1.00 98.44 81 PHE A O 1
ATOM 658 N N . ALA A 1 82 ? -2.571 -3.479 -5.254 1.00 98.12 82 ALA A N 1
ATOM 659 C CA . ALA A 1 82 ? -2.079 -2.966 -6.524 1.00 98.12 82 ALA A CA 1
ATOM 660 C C . ALA A 1 82 ? -3.162 -3.012 -7.596 1.00 98.12 82 ALA A C 1
ATOM 662 O O . ALA A 1 82 ? -4.135 -3.758 -7.479 1.00 98.12 82 ALA A O 1
ATOM 663 N N . THR A 1 83 ? -2.986 -2.211 -8.639 1.00 97.56 83 THR A N 1
ATOM 664 C CA . THR A 1 83 ? -3.923 -2.156 -9.762 1.00 97.56 83 THR A CA 1
ATOM 665 C C . THR A 1 83 ? -3.407 -2.988 -10.930 1.00 97.56 83 THR A C 1
ATOM 667 O O . THR A 1 83 ? -2.196 -3.065 -11.162 1.00 97.56 83 THR A O 1
ATOM 670 N N . ASP A 1 84 ? -4.328 -3.619 -11.650 1.00 97.00 84 ASP A N 1
ATOM 671 C CA . ASP A 1 84 ? -4.077 -4.291 -12.924 1.00 97.00 84 ASP A CA 1
ATOM 672 C C . ASP A 1 84 ? -5.294 -4.119 -13.836 1.00 97.00 84 ASP A C 1
ATOM 674 O O . ASP A 1 84 ? -6.177 -4.971 -13.912 1.00 97.00 84 ASP A O 1
ATOM 678 N N . GLN A 1 85 ? -5.372 -2.962 -14.486 1.00 93.44 85 GLN A N 1
ATOM 679 C CA . GLN A 1 85 ? -6.486 -2.619 -15.355 1.00 93.44 85 GLN A CA 1
ATOM 680 C C . GLN A 1 85 ? -6.427 -3.426 -16.665 1.00 93.44 85 GLN A C 1
ATOM 682 O O . GLN A 1 85 ? -5.339 -3.686 -17.208 1.00 93.44 85 GLN A O 1
ATOM 687 N N . PRO A 1 86 ? -7.593 -3.801 -17.223 1.00 93.50 86 PRO A N 1
ATOM 688 C CA . PRO A 1 86 ? -7.673 -4.635 -18.419 1.00 93.50 86 PRO A CA 1
ATOM 689 C C . PRO A 1 86 ? -7.142 -3.909 -19.660 1.00 93.50 86 PRO A C 1
ATOM 691 O O . PRO A 1 86 ? -7.158 -2.683 -19.730 1.00 93.50 86 PRO A O 1
ATOM 694 N N . GLU A 1 87 ? -6.743 -4.673 -20.682 1.00 91.88 87 GLU A N 1
ATOM 695 C CA . GLU A 1 87 ? -6.224 -4.175 -21.975 1.00 91.88 87 GLU A CA 1
ATOM 696 C C . GLU A 1 87 ? -7.146 -3.160 -22.677 1.00 91.88 87 GLU A C 1
ATOM 698 O O . GLU A 1 87 ? -6.686 -2.351 -23.477 1.00 91.88 87 GLU A O 1
ATOM 703 N N . SER A 1 88 ? -8.448 -3.169 -22.373 1.00 93.25 88 SER A N 1
ATOM 704 C CA . SER A 1 88 ? -9.418 -2.209 -22.913 1.00 93.25 88 SER A CA 1
ATOM 705 C C . SER A 1 88 ? -9.213 -0.773 -22.413 1.00 93.25 88 SER A C 1
ATOM 707 O O . SER A 1 88 ? -9.745 0.166 -23.006 1.00 93.25 88 SER A O 1
ATOM 709 N N . VAL A 1 89 ? -8.481 -0.579 -21.313 1.00 92.06 89 VAL A N 1
ATOM 710 C CA . VAL A 1 89 ? -8.132 0.746 -20.793 1.00 92.06 89 VAL A CA 1
ATOM 711 C C . VAL A 1 89 ? -6.976 1.334 -21.604 1.00 92.06 89 VAL A C 1
ATOM 713 O O . VAL A 1 89 ? -6.021 0.642 -21.947 1.00 92.06 89 VAL A O 1
ATOM 716 N N . LYS A 1 90 ? -7.035 2.643 -21.889 1.00 92.44 90 LYS A N 1
ATOM 717 C CA . LYS A 1 90 ? -5.985 3.352 -22.639 1.00 92.44 90 LYS A CA 1
ATOM 718 C C . LYS A 1 90 ? -4.608 3.130 -22.006 1.00 92.44 90 LYS A C 1
ATOM 720 O O . LYS A 1 90 ? -4.458 3.276 -20.793 1.00 92.44 90 LYS A O 1
ATOM 725 N N . GLU A 1 91 ? -3.606 2.894 -22.849 1.00 89.94 91 GLU A N 1
ATOM 726 C CA . GLU A 1 91 ? -2.229 2.578 -22.445 1.00 89.94 91 GLU A CA 1
ATOM 727 C C . GLU A 1 91 ? -1.672 3.551 -21.398 1.00 89.94 91 GLU A C 1
ATOM 729 O O . GLU A 1 91 ? -1.137 3.112 -20.391 1.00 89.94 91 GLU A O 1
ATOM 734 N N . PHE A 1 92 ? -1.906 4.857 -21.559 1.00 88.12 92 PHE A N 1
ATOM 735 C CA . PHE A 1 92 ? -1.463 5.877 -20.601 1.00 88.12 92 PHE A CA 1
ATOM 736 C C . PHE A 1 92 ? -1.910 5.612 -19.151 1.00 88.12 92 PHE A C 1
ATOM 738 O O . PHE A 1 92 ? -1.155 5.876 -18.218 1.00 88.12 92 PHE A O 1
ATOM 745 N N . TYR A 1 93 ? -3.126 5.094 -18.944 1.00 89.38 93 TYR A N 1
ATOM 746 C CA . TYR A 1 93 ? -3.608 4.742 -17.606 1.00 89.38 93 TYR A CA 1
ATOM 747 C C . TYR A 1 93 ? -3.061 3.388 -17.154 1.00 89.38 93 TYR A C 1
ATOM 749 O O . TYR A 1 93 ? -2.667 3.250 -15.999 1.00 89.38 93 TYR A O 1
ATOM 757 N N . ARG A 1 94 ? -2.963 2.412 -18.059 1.00 92.38 94 ARG A N 1
ATOM 758 C CA . ARG A 1 94 ? -2.400 1.092 -17.740 1.00 92.38 94 ARG A CA 1
ATOM 759 C C . ARG A 1 94 ? -0.918 1.144 -17.404 1.00 92.38 94 ARG A C 1
ATOM 761 O O . ARG A 1 94 ? -0.469 0.417 -16.533 1.00 92.38 94 ARG A O 1
ATOM 768 N N . ASP A 1 95 ? -0.154 2.028 -18.031 1.00 93.44 95 ASP A N 1
ATOM 769 C CA . ASP A 1 95 ? 1.264 2.240 -17.730 1.00 93.44 95 ASP A CA 1
ATOM 770 C C . ASP A 1 95 ? 1.482 2.674 -16.269 1.00 93.44 95 ASP A C 1
ATOM 772 O O . ASP A 1 95 ? 2.535 2.402 -15.685 1.00 93.44 95 ASP A O 1
ATOM 776 N N . SER A 1 96 ? 0.467 3.300 -15.660 1.00 93.12 96 SER A N 1
ATOM 777 C CA . SER A 1 96 ? 0.460 3.674 -14.244 1.00 93.12 96 SER A CA 1
ATOM 778 C C . SER A 1 96 ? 0.071 2.538 -13.289 1.00 93.12 96 SER A C 1
ATOM 780 O O . SER A 1 96 ? 0.189 2.721 -12.077 1.00 93.12 96 SER A O 1
ATOM 782 N N . ASP A 1 97 ? -0.337 1.369 -13.803 1.00 95.00 97 ASP A N 1
ATOM 783 C CA . ASP A 1 97 ? -0.708 0.225 -12.972 1.00 95.00 97 ASP A CA 1
ATOM 784 C C . ASP A 1 97 ? 0.465 -0.352 -12.198 1.00 95.00 97 ASP A C 1
ATOM 786 O O . ASP A 1 97 ? 1.588 -0.482 -12.691 1.00 95.00 9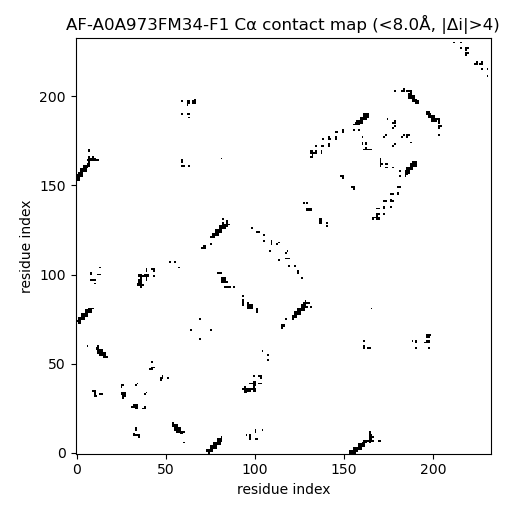7 ASP A O 1
ATOM 790 N N . THR A 1 98 ? 0.175 -0.774 -10.974 1.00 97.56 98 THR A N 1
ATOM 791 C CA . THR A 1 98 ? 1.211 -1.071 -9.990 1.00 97.56 98 THR A CA 1
ATOM 792 C C . THR A 1 98 ? 1.426 -2.554 -9.721 1.00 97.56 98 THR A C 1
ATOM 794 O O . THR A 1 98 ? 2.250 -2.885 -8.870 1.00 97.56 98 THR A O 1
ATOM 797 N N . ILE A 1 99 ? 0.774 -3.463 -10.459 1.00 97.75 99 ILE A N 1
ATOM 798 C CA . ILE A 1 99 ? 0.969 -4.919 -10.321 1.00 97.75 99 ILE A CA 1
ATOM 799 C C . ILE A 1 99 ? 2.448 -5.318 -10.342 1.00 97.75 99 ILE A C 1
ATOM 801 O O . ILE A 1 99 ? 2.931 -5.983 -9.424 1.00 97.75 99 ILE A O 1
ATOM 805 N N . PHE A 1 100 ? 3.201 -4.857 -11.341 1.00 98.31 100 PHE A N 1
ATOM 806 C CA . PHE A 1 100 ? 4.605 -5.233 -11.476 1.00 98.31 100 PHE A CA 1
ATOM 807 C C . PHE A 1 100 ? 5.501 -4.573 -10.425 1.00 98.31 100 PHE A C 1
ATOM 809 O O . PHE A 1 100 ? 6.487 -5.179 -10.007 1.00 98.31 100 PHE A O 1
ATOM 816 N N . PHE A 1 101 ? 5.122 -3.398 -9.918 1.00 98.12 101 PHE A N 1
ATOM 817 C CA . PHE A 1 101 ? 5.752 -2.814 -8.735 1.00 98.12 101 PHE A CA 1
ATOM 818 C C . PHE A 1 101 ? 5.470 -3.632 -7.476 1.00 98.12 101 PHE A C 1
ATOM 820 O O . PHE A 1 101 ? 6.401 -3.908 -6.729 1.00 98.12 101 PHE A O 1
ATOM 827 N N . ALA A 1 102 ? 4.241 -4.094 -7.249 1.00 98.31 102 ALA A N 1
ATOM 828 C CA . ALA A 1 102 ? 3.921 -4.939 -6.099 1.00 98.31 102 ALA A CA 1
ATOM 829 C C . ALA A 1 102 ? 4.686 -6.270 -6.133 1.00 98.31 102 ALA A C 1
ATOM 831 O O . ALA A 1 102 ? 5.190 -6.736 -5.109 1.00 98.31 102 ALA A O 1
ATOM 832 N N . GLU A 1 103 ? 4.824 -6.873 -7.314 1.00 98.00 103 GLU A N 1
ATOM 833 C CA . GLU A 1 103 ? 5.612 -8.092 -7.489 1.00 98.00 103 GLU A CA 1
ATOM 834 C C . GLU A 1 103 ? 7.112 -7.864 -7.277 1.00 98.00 103 GLU A C 1
ATOM 836 O O . GLU A 1 103 ? 7.761 -8.698 -6.639 1.00 98.00 103 GLU A O 1
ATOM 841 N N . LEU A 1 104 ? 7.648 -6.736 -7.755 1.00 98.19 104 LEU A N 1
ATOM 842 C CA . LEU A 1 104 ? 9.031 -6.328 -7.510 1.00 98.19 104 LEU A CA 1
ATOM 843 C C . LEU A 1 104 ? 9.281 -6.070 -6.021 1.00 98.19 104 LEU A C 1
ATOM 845 O O . LEU A 1 104 ? 10.214 -6.630 -5.455 1.00 98.19 104 LEU A O 1
ATOM 849 N N . ILE A 1 105 ? 8.415 -5.293 -5.366 1.00 97.62 105 ILE A N 1
ATOM 850 C CA . ILE A 1 105 ? 8.449 -5.031 -3.921 1.00 97.62 105 ILE A CA 1
ATOM 851 C C . ILE A 1 105 ? 8.474 -6.348 -3.155 1.00 97.62 105 ILE A C 1
ATOM 853 O O . ILE A 1 105 ? 9.329 -6.540 -2.295 1.00 97.62 105 ILE A O 1
ATOM 857 N N . ARG A 1 106 ? 7.585 -7.293 -3.488 1.00 96.81 106 ARG A N 1
ATOM 858 C CA . ARG A 1 106 ? 7.575 -8.618 -2.860 1.00 96.81 106 ARG A CA 1
ATOM 859 C C . ARG A 1 106 ? 8.926 -9.320 -3.007 1.00 96.81 106 ARG A C 1
ATOM 861 O O . ARG A 1 106 ? 9.407 -9.882 -2.030 1.00 96.81 106 ARG A O 1
ATOM 868 N N . ALA A 1 107 ? 9.522 -9.306 -4.200 1.00 95.50 107 ALA A N 1
ATOM 869 C CA . ALA A 1 107 ? 10.821 -9.933 -4.444 1.00 95.50 107 ALA A CA 1
ATOM 870 C C . ALA A 1 107 ? 11.944 -9.267 -3.630 1.00 95.50 107 ALA A C 1
ATOM 872 O O . ALA A 1 107 ? 12.685 -9.962 -2.941 1.00 95.50 107 ALA A O 1
ATOM 873 N N . VAL A 1 108 ? 12.010 -7.932 -3.632 1.00 95.94 108 VAL A N 1
ATOM 874 C CA . VAL A 1 108 ? 12.992 -7.157 -2.856 1.00 95.94 108 VAL A CA 1
ATOM 875 C C . VAL A 1 108 ? 12.844 -7.412 -1.355 1.00 95.94 108 VAL A C 1
ATOM 877 O O . VAL A 1 108 ? 13.839 -7.614 -0.665 1.00 95.94 108 VAL A O 1
ATOM 880 N N . LEU A 1 109 ? 11.613 -7.425 -0.835 1.00 93.94 109 LEU A N 1
ATOM 881 C CA . LEU A 1 109 ? 11.358 -7.676 0.583 1.00 93.94 109 LEU A CA 1
ATOM 882 C C . LEU A 1 109 ? 11.760 -9.093 0.988 1.00 93.94 109 LEU A C 1
ATOM 884 O O . LEU A 1 109 ? 12.365 -9.264 2.041 1.00 93.94 109 LEU A O 1
ATOM 888 N N . ILE A 1 110 ? 11.456 -10.099 0.165 1.00 92.00 110 ILE A N 1
ATOM 889 C CA . ILE A 1 110 ? 11.905 -11.470 0.427 1.00 92.00 110 ILE A CA 1
ATOM 890 C C . ILE A 1 110 ? 13.427 -11.491 0.489 1.00 92.00 110 ILE A C 1
ATOM 892 O O . ILE A 1 110 ? 13.972 -11.938 1.487 1.00 92.00 110 ILE A O 1
ATOM 896 N N . GLU A 1 111 ? 14.113 -10.945 -0.509 1.00 91.81 111 GLU A N 1
ATOM 897 C CA . GLU A 1 111 ? 15.575 -10.963 -0.557 1.00 91.81 111 GLU A CA 1
ATOM 898 C C . GLU A 1 111 ? 16.208 -10.270 0.665 1.00 91.81 111 GLU A C 1
ATOM 900 O O . GLU A 1 111 ? 17.044 -10.848 1.357 1.00 91.81 111 GLU A O 1
ATOM 905 N N . ARG A 1 112 ? 15.736 -9.066 1.014 1.00 89.75 112 ARG A N 1
ATOM 906 C CA . ARG A 1 112 ? 16.285 -8.269 2.128 1.00 89.75 112 ARG A CA 1
ATOM 907 C C . ARG A 1 112 ? 15.958 -8.820 3.508 1.00 89.75 112 ARG A C 1
ATOM 909 O O . ARG A 1 112 ? 16.745 -8.651 4.435 1.00 89.75 112 ARG A O 1
ATOM 916 N N . TYR A 1 113 ? 14.794 -9.444 3.660 1.00 84.44 113 TYR A N 1
ATOM 917 C CA . TYR A 1 113 ? 14.276 -9.867 4.960 1.00 84.44 113 TYR A CA 1
ATOM 918 C C . TYR A 1 113 ? 14.211 -11.392 5.123 1.00 84.44 113 TYR A C 1
ATOM 920 O O . TYR A 1 113 ? 13.697 -11.881 6.130 1.00 84.44 113 TYR A O 1
ATOM 928 N N . THR A 1 114 ? 14.800 -12.165 4.202 1.00 79.44 114 THR A N 1
ATOM 929 C CA . THR A 1 114 ? 14.938 -13.626 4.351 1.00 79.44 114 THR A CA 1
ATOM 930 C C . THR A 1 114 ? 15.697 -13.979 5.633 1.00 79.44 114 THR A C 1
ATOM 932 O O . THR A 1 114 ? 15.277 -14.876 6.359 1.00 79.44 114 THR A O 1
ATOM 935 N N . GLN A 1 115 ? 16.752 -13.227 5.972 1.00 70.56 115 GLN A N 1
ATOM 936 C CA . GLN A 1 115 ? 17.573 -13.473 7.168 1.00 70.56 115 GLN A CA 1
ATOM 937 C C . GLN A 1 115 ? 16.830 -13.227 8.491 1.00 70.56 115 GLN A C 1
ATOM 939 O O . GLN A 1 115 ? 17.201 -13.796 9.512 1.00 70.56 115 GLN A O 1
ATOM 944 N N . ILE A 1 116 ? 15.766 -12.415 8.485 1.00 68.19 116 ILE A N 1
ATOM 945 C CA . ILE A 1 116 ? 14.914 -12.193 9.667 1.00 68.19 116 ILE A CA 1
ATOM 946 C C . ILE A 1 116 ? 13.673 -13.098 9.681 1.00 68.19 116 ILE A C 1
ATOM 948 O O . ILE A 1 116 ? 12.788 -12.919 10.515 1.00 68.19 116 ILE A O 1
ATOM 952 N N . GLY A 1 117 ? 13.599 -14.062 8.757 1.00 65.44 117 GLY A N 1
ATOM 953 C CA . GLY A 1 117 ? 12.536 -15.057 8.719 1.00 65.44 117 GLY A CA 1
ATOM 954 C C . GLY A 1 117 ? 11.207 -14.539 8.171 1.00 65.44 117 GLY A C 1
ATOM 955 O O . GLY A 1 117 ? 10.170 -14.992 8.644 1.00 65.44 117 GLY A O 1
ATOM 956 N N . LEU A 1 118 ? 11.210 -13.625 7.186 1.00 75.06 118 LEU A N 1
ATOM 957 C CA . LEU A 1 118 ? 10.006 -13.226 6.438 1.00 75.06 118 LEU A CA 1
ATOM 958 C C . LEU A 1 118 ? 9.801 -14.150 5.212 1.00 75.06 118 LEU A C 1
ATOM 960 O O . LEU A 1 118 ? 10.271 -13.835 4.116 1.00 75.06 118 LEU A O 1
ATOM 964 N N . PRO A 1 119 ? 9.125 -15.314 5.332 1.00 72.56 119 PRO A N 1
ATOM 965 C CA . PRO A 1 119 ? 8.901 -16.209 4.206 1.00 72.56 119 PRO A CA 1
ATOM 966 C C . PRO A 1 119 ? 7.999 -15.576 3.148 1.00 72.56 119 PRO A C 1
ATOM 968 O O . PRO A 1 119 ? 7.045 -14.861 3.449 1.00 72.56 119 PRO A O 1
ATOM 971 N N . LYS A 1 120 ? 8.188 -15.996 1.892 1.00 74.50 120 LYS A N 1
ATOM 972 C CA . LYS A 1 120 ? 7.351 -15.613 0.739 1.00 74.50 120 LYS A CA 1
ATOM 973 C C . LYS A 1 120 ? 5.839 -15.683 1.006 1.00 74.50 120 LYS A C 1
ATOM 975 O O . LYS A 1 120 ? 5.095 -14.843 0.518 1.00 74.50 120 LYS A O 1
ATOM 980 N N . LYS A 1 121 ? 5.375 -16.663 1.794 1.00 79.62 121 LYS A N 1
ATOM 981 C CA . LYS A 1 121 ? 3.949 -16.862 2.135 1.00 79.62 121 LYS A CA 1
ATOM 982 C C . LYS A 1 121 ? 3.356 -15.766 3.036 1.00 79.62 121 LYS A C 1
ATOM 984 O O . LYS A 1 121 ? 2.143 -15.744 3.232 1.00 79.62 121 LYS A O 1
ATOM 989 N N . GLN A 1 122 ? 4.184 -14.901 3.616 1.00 87.75 122 GLN A N 1
ATOM 990 C CA . GLN A 1 122 ? 3.748 -13.790 4.460 1.00 87.75 122 GLN A CA 1
ATOM 991 C C . GLN A 1 122 ? 3.540 -12.486 3.681 1.00 87.75 122 GLN A C 1
ATOM 993 O O . GLN A 1 122 ? 3.009 -11.545 4.262 1.00 87.75 122 GLN A O 1
ATOM 998 N N . ILE A 1 123 ? 3.887 -12.434 2.389 1.00 93.88 123 ILE A N 1
ATOM 999 C CA . ILE A 1 123 ? 3.660 -11.265 1.530 1.00 93.88 123 ILE A CA 1
ATOM 1000 C C . ILE A 1 123 ? 2.635 -11.617 0.448 1.00 93.88 123 ILE A C 1
ATOM 1002 O O . ILE A 1 123 ? 2.908 -12.393 -0.470 1.00 93.88 123 ILE A O 1
ATOM 1006 N N . GLU A 1 124 ? 1.444 -11.045 0.564 1.00 96.06 124 GLU A N 1
ATOM 1007 C CA . GLU A 1 124 ? 0.304 -11.252 -0.328 1.00 96.06 124 GLU A CA 1
ATOM 1008 C C . GLU A 1 124 ? 0.116 -10.033 -1.230 1.00 96.06 124 GLU A C 1
ATOM 1010 O O . GLU A 1 124 ? 0.279 -8.900 -0.785 1.00 96.06 124 GLU A O 1
ATOM 1015 N N . ILE A 1 125 ? -0.246 -10.262 -2.491 1.00 97.88 125 ILE A N 1
ATOM 1016 C CA . ILE A 1 125 ? -0.631 -9.197 -3.420 1.00 97.88 125 ILE A CA 1
ATOM 1017 C C . ILE A 1 125 ? -2.123 -9.344 -3.686 1.00 97.88 125 ILE A C 1
ATOM 1019 O O . ILE A 1 125 ? -2.590 -10.442 -3.992 1.00 97.88 125 ILE A O 1
ATOM 1023 N N . ARG A 1 126 ? -2.861 -8.244 -3.565 1.00 97.88 126 ARG A N 1
ATOM 1024 C CA . ARG A 1 126 ? -4.283 -8.162 -3.884 1.00 97.88 126 ARG A CA 1
ATOM 1025 C C . ARG A 1 126 ? -4.485 -7.163 -4.999 1.00 97.88 126 ARG A C 1
ATOM 1027 O O . ARG A 1 126 ? -4.124 -5.997 -4.861 1.00 97.88 126 ARG A O 1
ATOM 1034 N N . LEU A 1 127 ? -5.051 -7.655 -6.089 1.00 97.88 127 LEU A N 1
ATOM 1035 C CA . LEU A 1 127 ? -5.249 -6.886 -7.303 1.00 97.88 127 LEU A CA 1
ATOM 1036 C C . LEU A 1 127 ? -6.666 -6.335 -7.362 1.00 97.88 127 LEU A C 1
ATOM 1038 O O . LEU A 1 127 ? -7.612 -6.998 -6.933 1.00 97.88 127 LEU A O 1
ATOM 1042 N N . THR A 1 128 ? -6.780 -5.142 -7.925 1.00 96.62 128 THR A N 1
ATOM 1043 C CA . THR A 1 128 ? -8.038 -4.577 -8.402 1.00 96.62 128 THR A CA 1
ATOM 1044 C C . THR A 1 128 ? -7.887 -4.219 -9.876 1.00 96.62 128 THR A C 1
ATOM 1046 O O . THR A 1 128 ? -6.875 -3.642 -10.275 1.00 96.62 128 THR A O 1
ATOM 1049 N N . ASP A 1 129 ? -8.872 -4.590 -10.682 1.00 95.75 129 ASP A N 1
ATOM 1050 C CA . ASP A 1 129 ? -9.021 -4.173 -12.079 1.00 95.75 129 ASP A CA 1
ATOM 1051 C C . ASP A 1 129 ? -9.920 -2.930 -12.216 1.00 95.75 129 ASP A C 1
ATOM 1053 O O . ASP A 1 129 ? -9.999 -2.328 -13.289 1.00 95.75 129 ASP A O 1
ATOM 1057 N N . SER A 1 130 ? -10.561 -2.517 -11.118 1.00 94.12 130 SER A N 1
ATOM 1058 C CA . SER A 1 130 ? -11.364 -1.303 -11.014 1.00 94.12 130 SER A CA 1
ATOM 1059 C C . SER A 1 130 ? -10.535 -0.026 -11.155 1.00 94.12 130 SER A C 1
ATOM 1061 O O . SER A 1 130 ? -9.338 0.004 -10.868 1.00 94.12 130 SER A O 1
ATOM 1063 N N . ASN A 1 131 ? -11.200 1.077 -11.510 1.00 93.69 131 ASN A N 1
ATOM 1064 C CA . ASN A 1 131 ? -10.564 2.387 -11.625 1.00 93.69 131 ASN A CA 1
ATOM 1065 C C . ASN A 1 131 ? -10.081 2.888 -10.247 1.00 93.69 131 ASN A C 1
ATOM 1067 O O . ASN A 1 131 ? -10.911 3.247 -9.408 1.00 93.69 131 ASN A O 1
ATOM 1071 N N . PRO A 1 132 ? -8.763 3.015 -10.005 1.00 94.75 132 PRO A N 1
ATOM 1072 C CA . PRO A 1 132 ? -8.243 3.460 -8.713 1.00 94.75 132 PRO A CA 1
ATOM 1073 C C . PRO A 1 132 ? -8.482 4.950 -8.438 1.00 94.75 132 PRO A C 1
ATOM 1075 O O . PRO A 1 132 ? -8.213 5.416 -7.334 1.00 94.75 132 PRO A O 1
ATOM 1078 N N . GLY A 1 133 ? -8.945 5.720 -9.426 1.00 95.00 133 GLY A N 1
ATOM 1079 C CA . GLY A 1 133 ? -9.350 7.119 -9.272 1.00 95.00 133 GLY A CA 1
ATOM 1080 C C . GLY A 1 133 ? -10.810 7.308 -8.845 1.00 95.00 133 GLY A C 1
ATOM 1081 O O . GLY A 1 133 ? -11.227 8.445 -8.626 1.00 95.00 133 GLY A O 1
ATOM 1082 N N . ASP A 1 134 ? -11.579 6.225 -8.726 1.00 96.88 134 ASP A N 1
ATOM 1083 C CA . ASP A 1 134 ? -13.006 6.232 -8.405 1.00 96.88 134 ASP A CA 1
ATOM 1084 C C . ASP A 1 134 ? -13.236 5.811 -6.943 1.00 96.88 134 ASP A C 1
ATOM 1086 O O . ASP A 1 134 ? -12.789 4.748 -6.507 1.00 96.88 134 ASP A O 1
ATOM 1090 N N . TYR A 1 135 ? -13.898 6.667 -6.159 1.00 97.75 135 TYR A N 1
ATOM 1091 C CA . TYR A 1 135 ? -14.118 6.417 -4.732 1.00 97.75 135 TYR A CA 1
ATOM 1092 C C . TYR A 1 135 ? -15.083 5.257 -4.469 1.00 97.75 135 TYR A C 1
ATOM 1094 O O . TYR A 1 135 ? -14.830 4.488 -3.542 1.00 97.75 135 TYR A O 1
ATOM 1102 N N . ASP A 1 136 ? -16.139 5.109 -5.271 1.00 98.19 136 ASP A N 1
ATOM 1103 C CA . ASP A 1 136 ? -17.159 4.074 -5.075 1.00 98.19 136 ASP A CA 1
ATOM 1104 C C . ASP A 1 136 ? -16.578 2.700 -5.422 1.00 98.19 136 ASP A C 1
ATOM 1106 O O . ASP A 1 136 ? -16.701 1.739 -4.662 1.00 98.19 136 ASP A O 1
ATOM 1110 N N . GLN A 1 137 ? -15.815 2.623 -6.514 1.00 97.94 137 GLN A N 1
ATOM 1111 C CA . GLN A 1 137 ? -15.145 1.379 -6.888 1.00 97.94 137 GLN A CA 1
ATOM 1112 C C . GLN A 1 137 ? -14.066 0.965 -5.878 1.00 97.94 137 GLN A C 1
ATOM 1114 O O . GLN A 1 137 ? -13.917 -0.224 -5.579 1.00 97.94 137 GLN A O 1
ATOM 1119 N N . MET A 1 138 ? -13.305 1.922 -5.331 1.00 98.25 138 MET A N 1
ATOM 1120 C CA . MET A 1 138 ? -12.336 1.619 -4.275 1.00 98.25 138 MET A CA 1
ATOM 1121 C C . MET A 1 138 ? -13.028 1.227 -2.970 1.00 98.25 138 MET A C 1
ATOM 1123 O O . MET A 1 138 ? -12.574 0.292 -2.310 1.00 98.25 138 MET A O 1
ATOM 1127 N N . HIS A 1 139 ? -14.144 1.867 -2.618 1.00 98.19 139 HIS A N 1
ATOM 1128 C CA . HIS A 1 139 ? -14.964 1.464 -1.479 1.00 98.19 139 HIS A CA 1
ATOM 1129 C C . HIS A 1 139 ? -15.364 -0.017 -1.585 1.00 98.19 139 HIS A C 1
ATOM 1131 O O . HIS A 1 139 ? -15.082 -0.798 -0.669 1.00 98.19 139 HIS A O 1
ATOM 1137 N N . ASP A 1 140 ? -15.930 -0.424 -2.722 1.00 98.25 140 ASP A N 1
ATOM 1138 C CA . ASP A 1 140 ? -16.382 -1.799 -2.954 1.00 98.25 140 ASP A CA 1
ATOM 1139 C C . ASP A 1 140 ? -15.226 -2.804 -2.908 1.00 98.25 140 ASP A C 1
ATOM 1141 O O . ASP A 1 140 ? -15.333 -3.873 -2.292 1.00 98.25 140 ASP A O 1
ATOM 1145 N N . PHE A 1 141 ? -14.080 -2.441 -3.487 1.00 98.25 141 PHE A N 1
ATOM 1146 C CA . PHE A 1 141 ? -12.872 -3.256 -3.437 1.00 98.25 141 PHE A CA 1
ATOM 1147 C C . PHE A 1 141 ? -12.401 -3.528 -1.997 1.00 98.25 141 PHE A C 1
ATOM 1149 O O . PHE A 1 141 ? -12.141 -4.684 -1.636 1.00 98.25 141 PHE A O 1
ATOM 1156 N N . TYR A 1 142 ? -12.301 -2.502 -1.143 1.00 98.38 142 TYR A N 1
ATOM 1157 C CA . TYR A 1 142 ? -11.857 -2.696 0.243 1.00 98.38 142 TYR A CA 1
ATOM 1158 C C . TYR A 1 142 ? -12.919 -3.381 1.105 1.00 98.38 142 TYR A C 1
ATOM 1160 O O . TYR A 1 142 ? -12.564 -4.263 1.891 1.00 98.38 142 TYR A O 1
ATOM 1168 N N . LYS A 1 143 ? -14.210 -3.072 0.918 1.00 97.69 143 LYS A N 1
ATOM 1169 C CA . LYS A 1 143 ? -15.310 -3.765 1.613 1.00 97.69 143 LYS A CA 1
ATOM 1170 C C . LYS A 1 143 ? -15.327 -5.259 1.312 1.00 97.69 143 LYS A C 1
ATOM 1172 O O . LYS A 1 143 ? -15.571 -6.052 2.216 1.00 97.69 143 LYS A O 1
ATOM 1177 N N . LYS A 1 144 ? -15.025 -5.656 0.074 1.00 97.25 144 LYS A N 1
ATOM 1178 C CA . LYS A 1 144 ? -14.937 -7.069 -0.315 1.00 97.25 144 LYS A CA 1
ATOM 1179 C C . LYS A 1 144 ? -13.648 -7.733 0.165 1.00 97.25 144 LYS A C 1
ATOM 1181 O O . LYS A 1 144 ? -13.665 -8.891 0.577 1.00 97.25 144 LYS A O 1
ATOM 1186 N N . SER A 1 145 ? -12.515 -7.038 0.079 1.00 96.12 145 SER A N 1
ATOM 1187 C CA . SER A 1 145 ? -11.212 -7.657 0.321 1.00 96.12 145 SER A CA 1
ATOM 1188 C C . SER A 1 145 ? -10.880 -7.777 1.814 1.00 96.12 145 SER A C 1
ATOM 1190 O O . SER A 1 145 ? -10.453 -8.842 2.268 1.00 96.12 145 SER A O 1
ATOM 1192 N N . LEU A 1 146 ? -11.067 -6.725 2.606 1.00 97.56 146 LEU A N 1
ATOM 1193 C CA . LEU A 1 146 ? -10.562 -6.660 3.980 1.00 97.56 146 LEU A CA 1
ATOM 1194 C C . LEU A 1 146 ? -11.192 -7.650 4.985 1.00 97.56 146 LEU A C 1
ATOM 1196 O O . LEU A 1 146 ? -10.429 -8.138 5.825 1.00 97.56 146 LEU A O 1
ATOM 1200 N N . PRO A 1 147 ? -12.483 -8.043 4.910 1.00 95.75 147 PRO A N 1
ATOM 1201 C CA . PRO A 1 147 ? -13.058 -9.011 5.854 1.00 95.75 147 PRO A CA 1
ATOM 1202 C C . PRO A 1 147 ? -12.288 -10.338 5.903 1.00 95.75 147 PRO A C 1
ATOM 1204 O O . PRO A 1 147 ? -11.899 -10.801 6.972 1.00 95.75 147 PRO A O 1
ATOM 1207 N N . GLY A 1 148 ? -11.894 -10.873 4.741 1.00 93.69 148 GLY A N 1
ATOM 1208 C CA . GLY A 1 148 ? -11.088 -12.099 4.668 1.00 93.69 148 GLY A CA 1
ATOM 1209 C C . GLY A 1 148 ? -9.664 -11.971 5.236 1.00 93.69 148 GLY A C 1
ATOM 1210 O O . GLY A 1 148 ? -8.949 -12.969 5.348 1.00 93.69 148 GLY A O 1
ATOM 1211 N N . VAL A 1 149 ? -9.208 -10.756 5.560 1.00 94.62 149 VAL A N 1
ATOM 1212 C CA . VAL A 1 149 ? -7.984 -10.518 6.344 1.00 94.62 149 VAL A CA 1
ATOM 1213 C C . VAL A 1 149 ? -8.304 -10.531 7.834 1.00 94.62 149 VAL A C 1
ATOM 1215 O O . VAL A 1 149 ? -7.599 -11.201 8.584 1.00 94.62 149 VAL A O 1
ATOM 1218 N N . ALA A 1 150 ? -9.355 -9.820 8.249 1.00 93.38 150 ALA A N 1
ATOM 1219 C CA . ALA A 1 150 ? -9.776 -9.700 9.646 1.00 93.38 150 ALA A CA 1
ATOM 1220 C C . ALA A 1 150 ? -10.154 -11.050 10.271 1.00 93.38 150 ALA A C 1
ATOM 1222 O O . ALA A 1 150 ? -9.815 -11.314 11.425 1.00 93.38 150 ALA A O 1
ATOM 1223 N N . ASP A 1 151 ? -10.753 -11.941 9.480 1.00 92.94 151 ASP A N 1
ATOM 1224 C CA . ASP A 1 151 ? -11.199 -13.261 9.935 1.00 92.94 151 ASP A CA 1
ATOM 1225 C C . ASP A 1 151 ? -10.057 -14.278 10.118 1.00 92.94 151 ASP A C 1
ATOM 1227 O O . ASP A 1 151 ? -10.267 -15.386 10.627 1.00 92.94 151 ASP A O 1
ATOM 1231 N N . ARG A 1 152 ? -8.821 -13.932 9.726 1.00 91.56 152 ARG A N 1
ATOM 1232 C CA . ARG A 1 152 ? -7.667 -14.839 9.824 1.00 91.56 152 ARG A CA 1
ATOM 1233 C C . ARG A 1 152 ? -7.341 -15.179 11.277 1.00 91.56 152 ARG A C 1
ATOM 1235 O O . ARG A 1 152 ? -7.517 -14.378 12.192 1.00 91.56 152 ARG A O 1
ATOM 1242 N N . LYS A 1 153 ? -6.810 -16.389 11.486 1.00 88.88 153 LYS A N 1
ATOM 1243 C CA . LYS A 1 153 ? -6.329 -16.862 12.790 1.00 88.88 153 LYS A CA 1
ATOM 1244 C C . LYS A 1 153 ? -4.801 -17.040 12.775 1.00 88.88 153 LYS A C 1
ATOM 1246 O O . LYS A 1 153 ? -4.283 -17.640 11.832 1.00 88.88 153 LYS A O 1
ATOM 1251 N N . PRO A 1 154 ? -4.076 -16.552 13.801 1.00 87.50 154 PRO A N 1
ATOM 1252 C CA . PRO A 1 154 ? -4.561 -15.692 14.890 1.00 87.50 154 PRO A CA 1
ATOM 1253 C C . PRO A 1 154 ? -5.065 -14.335 14.367 1.00 87.50 154 PRO A C 1
ATOM 1255 O O . PRO A 1 154 ? -4.616 -13.887 13.312 1.00 87.50 154 PRO A O 1
ATOM 1258 N N . VAL A 1 155 ? -5.990 -13.713 15.110 1.00 89.88 155 VAL A N 1
ATOM 1259 C CA . VAL A 1 155 ? -6.603 -12.429 14.724 1.00 89.88 155 VAL A CA 1
ATOM 1260 C C . VAL A 1 155 ? -5.504 -11.379 14.505 1.00 89.88 155 VAL A C 1
ATOM 1262 O O . VAL A 1 155 ? -4.613 -11.270 15.361 1.00 89.88 155 VAL A O 1
ATOM 1265 N N . PRO A 1 156 ? -5.535 -10.636 13.382 1.00 91.25 156 PRO A N 1
ATOM 1266 C CA . PRO A 1 156 ? -4.604 -9.544 13.122 1.00 91.25 156 PRO A CA 1
ATOM 1267 C C . PRO A 1 156 ? -4.644 -8.488 14.233 1.00 91.25 156 PRO A C 1
ATOM 1269 O O . PRO A 1 156 ? -5.686 -7.883 14.472 1.00 91.25 156 PRO A O 1
ATOM 1272 N N . ASN A 1 157 ? -3.522 -8.268 14.919 1.00 91.38 157 ASN A N 1
ATOM 1273 C CA . ASN A 1 157 ? -3.363 -7.193 15.899 1.00 91.38 157 ASN A CA 1
ATOM 1274 C C . ASN A 1 157 ? -1.865 -6.992 16.234 1.00 91.38 157 ASN A C 1
ATOM 1276 O O . ASN A 1 157 ? -1.253 -7.938 16.750 1.00 91.38 157 ASN A O 1
ATOM 1280 N N . PRO A 1 158 ? -1.272 -5.805 15.990 1.00 93.31 158 PRO A N 1
ATOM 1281 C CA . PRO A 1 158 ? -1.866 -4.628 15.338 1.00 93.31 158 PRO A CA 1
ATOM 1282 C C . PRO A 1 158 ? -1.955 -4.765 13.807 1.00 93.31 158 PRO A C 1
ATOM 1284 O O . PRO A 1 158 ? -1.275 -5.598 13.199 1.00 93.31 158 PRO A O 1
ATOM 1287 N N . VAL A 1 159 ? -2.785 -3.923 13.182 1.00 96.50 159 VAL A N 1
ATOM 1288 C CA . VAL A 1 159 ? -2.928 -3.804 11.722 1.00 96.50 159 VAL A CA 1
ATOM 1289 C C . VAL A 1 159 ? -2.514 -2.406 11.279 1.00 96.50 159 VAL A C 1
ATOM 1291 O O . VAL A 1 159 ? -3.251 -1.437 11.443 1.00 96.50 159 VAL A O 1
ATOM 1294 N N . TYR A 1 160 ? -1.327 -2.302 10.698 1.00 97.56 160 TYR A N 1
ATOM 1295 C CA . TYR A 1 160 ? -0.787 -1.063 10.163 1.00 97.56 160 TYR A CA 1
ATOM 1296 C C . TYR A 1 160 ? -1.368 -0.767 8.781 1.00 97.56 160 TYR A C 1
ATOM 1298 O O . TYR A 1 160 ? -1.279 -1.607 7.886 1.00 97.56 160 TYR A O 1
ATOM 1306 N N . LEU A 1 161 ? -1.932 0.427 8.597 1.00 97.75 161 LEU A N 1
ATOM 1307 C CA . LEU A 1 161 ? -2.516 0.871 7.325 1.00 97.75 161 LEU A CA 1
ATOM 1308 C C . LEU A 1 161 ? -1.601 1.924 6.696 1.00 97.75 161 LEU A C 1
ATOM 1310 O O . LEU A 1 161 ? -1.660 3.095 7.059 1.00 97.75 161 LEU A O 1
ATOM 1314 N N . LEU A 1 162 ? -0.721 1.520 5.783 1.00 97.62 162 LEU A N 1
ATOM 1315 C CA . LEU A 1 162 ? 0.205 2.427 5.112 1.00 97.62 162 LEU A CA 1
ATOM 1316 C C . LEU A 1 162 ? -0.510 3.202 4.001 1.00 97.62 162 LEU A C 1
ATOM 1318 O O . LEU A 1 162 ? -0.690 2.702 2.892 1.00 97.62 162 LEU A O 1
ATOM 1322 N N . ILE A 1 163 ? -0.879 4.443 4.313 1.00 94.19 163 ILE A N 1
ATOM 1323 C CA . ILE A 1 163 ? -1.682 5.330 3.458 1.00 94.19 163 ILE A CA 1
ATOM 1324 C C . ILE A 1 163 ? -0.823 6.391 2.754 1.00 94.19 163 ILE A C 1
ATOM 1326 O O . ILE A 1 163 ? -1.138 7.581 2.761 1.00 94.19 163 ILE A O 1
ATOM 1330 N N . ALA A 1 164 ? 0.312 5.963 2.199 1.00 91.38 164 ALA A N 1
ATOM 1331 C CA . ALA A 1 164 ? 1.288 6.847 1.552 1.00 91.38 164 ALA A CA 1
ATOM 1332 C C . ALA A 1 164 ? 1.570 6.502 0.078 1.00 91.38 164 ALA A C 1
ATOM 1334 O O . ALA A 1 164 ? 2.014 7.373 -0.671 1.00 91.38 164 ALA A O 1
ATOM 1335 N N . GLY A 1 165 ? 1.310 5.259 -0.337 1.00 90.31 165 GLY A N 1
ATOM 1336 C CA . GLY A 1 165 ? 1.381 4.823 -1.734 1.00 90.31 165 GLY A CA 1
ATOM 1337 C C . GLY A 1 165 ? 0.017 4.880 -2.428 1.00 90.31 165 GLY A C 1
ATOM 1338 O O . GLY A 1 165 ? -0.943 5.390 -1.871 1.00 90.31 165 GLY A O 1
ATOM 1339 N N . GLY A 1 166 ? -0.095 4.360 -3.646 1.00 93.94 166 GLY A N 1
ATOM 1340 C CA . GLY A 1 166 ? -1.351 4.323 -4.413 1.00 93.94 166 GLY A CA 1
ATOM 1341 C C . GLY A 1 166 ? -1.960 5.696 -4.739 1.00 93.94 166 GLY A C 1
ATOM 1342 O O . GLY A 1 166 ? -1.305 6.737 -4.650 1.00 93.94 166 GLY A O 1
ATOM 1343 N N . THR A 1 167 ? -3.227 5.696 -5.156 1.00 95.88 167 THR A N 1
ATOM 1344 C CA . THR A 1 167 ? -4.000 6.927 -5.391 1.00 95.88 167 THR A CA 1
ATOM 1345 C C . THR A 1 167 ? -4.563 7.490 -4.078 1.00 95.88 167 THR A C 1
ATOM 1347 O O . THR A 1 167 ? -4.723 6.750 -3.100 1.00 95.88 167 THR A O 1
ATOM 1350 N N . PRO A 1 168 ? -4.931 8.786 -4.031 1.00 96.50 168 PRO A N 1
ATOM 1351 C CA . PRO A 1 168 ? -5.636 9.350 -2.881 1.00 96.50 168 PRO A CA 1
ATOM 1352 C C . PRO A 1 168 ? -6.891 8.556 -2.492 1.00 96.50 168 PRO A C 1
ATOM 1354 O O . PRO A 1 168 ? -7.105 8.301 -1.314 1.00 96.50 168 PRO A O 1
ATOM 1357 N N . GLN A 1 169 ? -7.668 8.092 -3.472 1.00 97.81 169 GLN A N 1
ATOM 1358 C CA . GLN A 1 169 ? -8.894 7.319 -3.278 1.00 97.81 169 GLN A CA 1
ATOM 1359 C C . GLN A 1 169 ? -8.615 5.982 -2.592 1.00 97.81 169 GLN A C 1
ATOM 1361 O O . GLN A 1 169 ? -9.290 5.635 -1.622 1.00 97.81 169 GLN A O 1
ATOM 1366 N N . MET A 1 170 ? -7.584 5.259 -3.045 1.00 97.88 170 MET A N 1
ATOM 1367 C CA . MET A 1 170 ? -7.148 4.018 -2.404 1.00 97.88 170 MET A CA 1
ATOM 1368 C C . MET A 1 170 ? -6.739 4.256 -0.949 1.00 97.88 170 MET A C 1
ATOM 1370 O O . MET A 1 170 ? -7.101 3.481 -0.066 1.00 97.88 170 MET A O 1
ATOM 1374 N N . ASN A 1 171 ? -6.011 5.341 -0.673 1.00 97.25 171 ASN A N 1
ATOM 1375 C CA . ASN A 1 171 ? -5.585 5.686 0.684 1.00 97.25 171 ASN A CA 1
ATOM 1376 C C . ASN A 1 171 ? -6.749 6.081 1.586 1.00 97.25 171 ASN A C 1
ATOM 1378 O O . ASN A 1 171 ? -6.818 5.617 2.724 1.00 97.25 171 ASN A O 1
ATOM 1382 N N . THR A 1 172 ? -7.678 6.893 1.083 1.00 96.81 172 THR A N 1
ATOM 1383 C CA . THR A 1 172 ? -8.896 7.257 1.809 1.00 96.81 172 THR A CA 1
ATOM 1384 C C . THR A 1 172 ? -9.711 6.015 2.149 1.00 96.81 172 THR A C 1
ATOM 1386 O O . THR A 1 172 ? -10.118 5.862 3.297 1.00 96.81 172 THR A O 1
ATOM 1389 N N . MET A 1 173 ? -9.913 5.101 1.198 1.00 97.94 173 MET A N 1
ATOM 1390 C CA . MET A 1 173 ? -10.721 3.905 1.443 1.00 97.94 173 MET A CA 1
ATOM 1391 C C . MET A 1 173 ? -10.008 2.877 2.319 1.00 97.94 173 MET A C 1
ATOM 1393 O O . MET A 1 173 ? -10.640 2.311 3.209 1.00 97.94 173 MET A O 1
ATOM 1397 N N . LEU A 1 174 ? -8.693 2.694 2.174 1.00 97.69 174 LEU A N 1
ATOM 1398 C CA . LEU A 1 174 ? -7.933 1.864 3.107 1.00 97.69 174 LEU A CA 1
ATOM 1399 C C . LEU A 1 174 ? -8.007 2.423 4.535 1.00 97.69 174 LEU A C 1
ATOM 1401 O O . LEU A 1 174 ? -8.179 1.647 5.471 1.00 97.69 174 LEU A O 1
ATOM 1405 N N . LEU A 1 175 ? -7.923 3.747 4.709 1.00 96.50 175 LEU A N 1
ATOM 1406 C CA . LEU A 1 175 ? -8.092 4.386 6.013 1.00 96.50 175 LEU A CA 1
ATOM 1407 C C . LEU A 1 175 ? -9.498 4.145 6.574 1.00 96.50 175 LEU A C 1
ATOM 1409 O O . LEU A 1 175 ? -9.626 3.615 7.669 1.00 96.50 175 LEU A O 1
ATOM 1413 N N . LEU A 1 176 ? -10.548 4.520 5.841 1.00 95.44 176 LEU A N 1
ATOM 1414 C CA . LEU A 1 176 ? -11.924 4.461 6.345 1.00 95.44 176 LEU A CA 1
ATOM 1415 C C . LEU A 1 176 ? -12.378 3.020 6.597 1.00 95.44 176 LEU A C 1
ATOM 1417 O O . LEU A 1 176 ? -12.783 2.680 7.708 1.00 95.44 176 LEU A O 1
ATOM 1421 N N . ILE A 1 177 ? -12.269 2.166 5.579 1.00 97.06 177 ILE A N 1
ATOM 1422 C CA . ILE A 1 177 ? -12.766 0.789 5.625 1.00 97.06 177 ILE A CA 1
ATOM 1423 C C . ILE A 1 177 ? -11.843 -0.089 6.474 1.00 97.06 177 ILE A C 1
ATOM 1425 O O . ILE A 1 177 ? -12.314 -0.955 7.208 1.00 97.06 177 ILE A O 1
ATOM 1429 N N . GLY A 1 178 ? -10.528 0.154 6.438 1.00 96.19 178 GLY A N 1
ATOM 1430 C CA . GLY A 1 178 ? -9.580 -0.526 7.319 1.00 96.19 178 GLY A CA 1
ATOM 1431 C C . GLY A 1 178 ? -9.822 -0.195 8.788 1.00 96.19 178 GLY A C 1
ATOM 1432 O O . GLY A 1 178 ? -9.883 -1.106 9.612 1.00 96.19 178 GLY A O 1
ATOM 1433 N N . THR A 1 179 ? -10.024 1.080 9.126 1.00 94.50 179 THR A N 1
ATOM 1434 C CA . THR A 1 179 ? -10.357 1.480 10.497 1.00 94.50 179 THR A CA 1
ATOM 1435 C C . THR A 1 179 ? -11.688 0.886 10.956 1.00 94.50 179 THR A C 1
ATOM 1437 O O . THR A 1 179 ? -11.761 0.396 12.078 1.00 94.50 179 THR A O 1
ATOM 1440 N N . GLU A 1 180 ? -12.712 0.865 10.100 1.00 93.06 180 GLU A N 1
ATOM 1441 C CA . GLU A 1 180 ? -14.002 0.240 10.416 1.00 93.06 180 GLU A CA 1
ATOM 1442 C C . GLU A 1 180 ? -13.858 -1.262 10.719 1.00 93.06 180 GLU A C 1
ATOM 1444 O O . GLU A 1 180 ? -14.394 -1.747 11.713 1.00 93.06 180 GLU A O 1
ATOM 1449 N N . ILE A 1 181 ? -13.114 -1.996 9.884 1.00 94.88 181 ILE A N 1
ATOM 1450 C CA . ILE A 1 181 ? -13.006 -3.460 9.964 1.00 94.88 181 ILE A CA 1
ATOM 1451 C C . ILE A 1 181 ? -12.084 -3.924 11.094 1.00 94.88 181 ILE A C 1
ATOM 1453 O O . ILE A 1 181 ? -12.409 -4.876 11.801 1.00 94.88 181 ILE A O 1
ATOM 1457 N N . PHE A 1 182 ? -10.921 -3.291 11.263 1.00 93.38 182 PHE A N 1
ATOM 1458 C CA . PHE A 1 182 ? -9.930 -3.713 12.263 1.00 93.38 182 PHE A CA 1
ATOM 1459 C C . PHE A 1 182 ? -10.091 -2.993 13.609 1.00 93.38 182 PHE A C 1
ATOM 1461 O O . PHE A 1 182 ? -9.425 -3.341 14.589 1.00 93.38 182 PHE A O 1
ATOM 1468 N N . GLY A 1 183 ? -10.977 -1.999 13.675 1.00 90.25 183 GLY A N 1
ATOM 1469 C CA . GLY A 1 183 ? -11.346 -1.320 14.904 1.00 90.25 183 GLY A CA 1
ATOM 1470 C C . GLY A 1 183 ? -10.162 -0.663 15.621 1.00 90.25 183 GLY A C 1
ATOM 1471 O O . GLY A 1 183 ? -9.285 -0.082 14.976 1.00 90.25 183 GLY A O 1
ATOM 1472 N N . PRO A 1 184 ? -10.079 -0.783 16.960 1.00 86.88 184 PRO A N 1
ATOM 1473 C CA . PRO A 1 184 ? -8.951 -0.272 17.743 1.00 86.88 184 PRO A CA 1
ATOM 1474 C C . PRO A 1 184 ? -7.581 -0.859 17.359 1.00 86.88 184 PRO A C 1
ATOM 1476 O O . PRO A 1 184 ? -6.553 -0.285 17.713 1.00 86.88 184 PRO A O 1
ATOM 1479 N N . GLY A 1 185 ? -7.547 -1.995 16.651 1.00 90.81 185 GLY A N 1
ATOM 1480 C CA . GLY A 1 185 ? -6.314 -2.604 16.149 1.00 90.81 185 GLY A CA 1
ATOM 1481 C C . GLY A 1 185 ? -5.733 -1.908 14.912 1.00 90.81 185 GLY A C 1
ATOM 1482 O O . GLY A 1 185 ? -4.580 -2.173 14.567 1.00 90.81 185 GLY A O 1
ATOM 1483 N N . ALA A 1 186 ? -6.497 -1.030 14.249 1.00 95.12 186 ALA A N 1
ATOM 1484 C CA . ALA A 1 186 ? -6.053 -0.276 13.081 1.00 95.12 186 ALA A CA 1
ATOM 1485 C C . ALA A 1 186 ? -5.112 0.874 13.469 1.00 95.12 186 ALA A C 1
ATOM 1487 O O . ALA A 1 186 ? -5.499 1.799 14.186 1.00 95.12 186 ALA A O 1
ATOM 1488 N N . GLN A 1 187 ? -3.897 0.859 12.924 1.00 95.94 187 GLN A N 1
ATOM 1489 C CA . GLN A 1 187 ? -2.867 1.877 13.132 1.00 95.94 187 GLN A CA 1
ATOM 1490 C C . GLN A 1 187 ? -2.481 2.505 11.787 1.00 95.94 187 GLN A C 1
ATOM 1492 O O . GLN A 1 187 ? -1.596 1.992 11.096 1.00 95.94 187 GLN A O 1
ATOM 1497 N N . PRO A 1 188 ? -3.153 3.588 11.355 1.00 96.44 188 PRO A N 1
ATOM 1498 C CA . PRO A 1 188 ? -2.809 4.232 10.101 1.00 96.44 188 PRO A CA 1
ATOM 1499 C C . PRO A 1 188 ? -1.419 4.862 10.163 1.00 96.44 188 PRO A C 1
ATOM 1501 O O . PRO A 1 188 ? -1.071 5.543 11.126 1.00 96.44 188 PRO A O 1
ATOM 1504 N N . LEU A 1 189 ? -0.635 4.633 9.115 1.00 96.38 189 LEU A N 1
ATOM 1505 C CA . LEU A 1 189 ? 0.732 5.101 8.965 1.00 96.38 189 LEU A CA 1
ATOM 1506 C C . LEU A 1 189 ? 0.822 6.114 7.832 1.00 96.38 189 LEU A C 1
ATOM 1508 O O . LEU A 1 189 ? 0.428 5.836 6.699 1.00 96.38 189 LEU A O 1
ATOM 1512 N N . TYR A 1 190 ? 1.426 7.257 8.132 1.00 92.38 190 TYR A N 1
ATOM 1513 C CA . TYR A 1 190 ? 1.816 8.252 7.145 1.00 92.38 190 TYR A CA 1
ATOM 1514 C C . TYR A 1 190 ? 3.329 8.256 6.957 1.00 92.38 190 TYR A C 1
ATOM 1516 O O . TYR A 1 190 ? 4.091 8.106 7.915 1.00 92.38 190 TYR A O 1
ATOM 1524 N N . VAL A 1 191 ? 3.772 8.466 5.721 1.00 91.19 191 VAL A N 1
ATOM 1525 C CA . VAL A 1 191 ? 5.188 8.610 5.391 1.00 91.19 191 VAL A CA 1
ATOM 1526 C C . VAL A 1 191 ? 5.418 9.994 4.803 1.00 91.19 191 VAL A C 1
ATOM 1528 O O . VAL A 1 191 ? 4.900 10.325 3.742 1.00 91.19 191 VAL A O 1
ATOM 1531 N N . SER A 1 192 ? 6.232 10.789 5.499 1.00 86.88 192 SER A N 1
ATOM 1532 C CA . SER A 1 192 ? 6.755 12.055 4.982 1.00 86.88 192 SER A CA 1
ATOM 1533 C C . SER A 1 192 ? 8.068 11.823 4.233 1.00 86.88 192 SER A C 1
ATOM 1535 O O . SER A 1 192 ? 8.827 10.898 4.544 1.00 86.88 192 SER A O 1
ATOM 1537 N N . GLN A 1 193 ? 8.369 12.687 3.265 1.00 79.50 193 GLN A N 1
ATOM 1538 C CA . GLN A 1 193 ? 9.679 12.713 2.614 1.00 79.50 193 GLN A CA 1
ATOM 1539 C C . GLN A 1 193 ? 10.783 13.139 3.592 1.00 79.50 193 GLN A C 1
ATOM 1541 O O . GLN A 1 193 ? 11.854 12.543 3.579 1.00 79.50 193 GLN A O 1
ATOM 1546 N N . GLU A 1 194 ? 10.483 14.082 4.487 1.00 84.31 194 GLU A N 1
ATOM 1547 C CA . GLU A 1 194 ? 11.439 14.693 5.424 1.00 84.31 194 GLU A CA 1
ATOM 1548 C C . GLU A 1 194 ? 11.842 13.771 6.582 1.00 84.31 194 GLU A C 1
ATOM 1550 O O . GLU A 1 194 ? 12.882 13.958 7.207 1.00 84.31 194 GLU A O 1
ATOM 1555 N N . LEU A 1 195 ? 11.012 12.774 6.891 1.00 86.62 195 LEU A N 1
ATOM 1556 C CA . LEU A 1 195 ? 11.212 11.895 8.039 1.00 86.62 195 LEU A CA 1
ATOM 1557 C C . LEU A 1 195 ? 11.735 10.538 7.599 1.00 86.62 195 LEU A C 1
ATOM 1559 O O . LEU A 1 195 ? 11.194 9.927 6.683 1.00 86.62 195 LEU A O 1
ATOM 1563 N N . ASP A 1 196 ? 12.723 10.008 8.314 1.00 86.38 196 ASP A N 1
ATOM 1564 C CA . ASP A 1 196 ? 13.311 8.694 8.022 1.00 86.38 196 ASP A CA 1
ATOM 1565 C C . ASP A 1 196 ? 12.490 7.503 8.571 1.00 86.38 196 ASP A C 1
ATOM 1567 O O . ASP A 1 196 ? 12.876 6.337 8.475 1.00 86.38 196 ASP A O 1
ATOM 1571 N N . ARG A 1 197 ? 11.314 7.777 9.143 1.00 87.56 197 ARG A N 1
ATOM 1572 C CA . ARG A 1 197 ? 10.380 6.773 9.667 1.00 87.56 197 ARG A CA 1
ATOM 1573 C C . ARG A 1 197 ? 8.938 7.160 9.378 1.00 87.56 197 ARG A C 1
ATOM 1575 O O . ARG A 1 197 ? 8.628 8.344 9.240 1.00 87.56 197 ARG A O 1
ATOM 1582 N N . ALA A 1 198 ? 8.065 6.158 9.321 1.00 92.31 198 ALA A N 1
ATOM 1583 C CA . ALA A 1 198 ? 6.629 6.393 9.291 1.00 92.31 198 ALA A CA 1
ATOM 1584 C C . ALA A 1 198 ? 6.156 7.040 10.606 1.00 92.31 198 ALA A C 1
ATOM 1586 O O . ALA A 1 198 ? 6.815 6.932 11.644 1.00 92.31 198 ALA A O 1
ATOM 1587 N N . LEU A 1 199 ? 5.006 7.705 10.555 1.00 92.12 199 LEU A N 1
ATOM 1588 C CA . LEU A 1 199 ? 4.313 8.268 11.707 1.00 92.12 199 LEU A CA 1
ATOM 1589 C C . LEU A 1 199 ? 2.966 7.576 11.884 1.00 92.12 199 LEU A C 1
ATOM 1591 O O . LEU A 1 199 ? 2.227 7.412 10.914 1.00 92.12 199 LEU A O 1
ATOM 1595 N N . ASN A 1 200 ? 2.628 7.237 13.127 1.00 91.94 200 ASN A N 1
ATOM 1596 C CA . ASN A 1 200 ? 1.265 6.846 13.465 1.00 91.94 200 ASN A CA 1
ATOM 1597 C C . ASN A 1 200 ? 0.356 8.068 13.363 1.00 91.94 200 ASN A C 1
ATOM 1599 O O . ASN A 1 200 ? 0.620 9.102 13.981 1.00 91.94 200 ASN A O 1
ATOM 1603 N N . LEU A 1 201 ? -0.729 7.931 12.615 1.00 89.75 201 LEU A N 1
ATOM 1604 C CA . LEU A 1 201 ? -1.813 8.891 12.643 1.00 89.75 201 LEU A CA 1
ATOM 1605 C C . LEU A 1 201 ? -2.787 8.522 13.752 1.00 89.75 201 LEU A C 1
ATOM 1607 O O . LEU A 1 201 ? -3.180 7.369 13.913 1.00 89.75 201 LEU A O 1
ATOM 1611 N N . ASP A 1 202 ? -3.233 9.537 14.480 1.00 85.38 202 ASP A N 1
ATOM 1612 C CA . ASP A 1 202 ? -4.190 9.373 15.572 1.00 85.38 202 ASP A CA 1
ATOM 1613 C C . ASP A 1 202 ? -5.658 9.433 15.102 1.00 85.38 202 ASP A C 1
ATOM 1615 O O . ASP A 1 202 ? -6.593 9.508 15.899 1.00 85.38 202 ASP A O 1
ATOM 1619 N N . THR A 1 203 ? -5.880 9.418 13.785 1.00 82.69 203 THR A N 1
ATOM 1620 C CA . THR A 1 203 ? -7.195 9.583 13.153 1.00 82.69 203 THR A CA 1
ATOM 1621 C C . THR A 1 203 ? -8.189 8.519 13.607 1.00 82.69 203 THR A C 1
ATOM 1623 O O . THR A 1 203 ? -9.308 8.869 13.975 1.00 82.69 203 THR A O 1
ATOM 1626 N N . THR A 1 204 ? -7.778 7.247 13.677 1.00 81.44 204 THR A N 1
ATOM 1627 C CA . THR A 1 204 ? -8.615 6.152 14.197 1.00 81.44 204 THR A CA 1
ATOM 1628 C C . THR A 1 204 ? -9.131 6.464 15.601 1.00 81.44 204 THR A C 1
ATOM 1630 O O . THR A 1 204 ? -10.340 6.474 15.833 1.00 81.44 204 THR A O 1
ATOM 1633 N N . ARG A 1 205 ? -8.233 6.782 16.541 1.00 81.94 205 ARG A N 1
ATOM 1634 C CA . ARG A 1 205 ? -8.603 7.064 17.935 1.00 81.94 205 ARG A CA 1
ATOM 1635 C C . ARG A 1 205 ? -9.536 8.268 18.037 1.00 81.94 205 ARG A C 1
ATOM 1637 O O . ARG A 1 205 ? -10.494 8.233 18.807 1.00 81.94 205 ARG A O 1
ATOM 1644 N N . LEU A 1 206 ? -9.275 9.320 17.261 1.00 85.25 206 LEU A N 1
ATOM 1645 C CA . LEU A 1 206 ? -10.109 10.521 17.236 1.00 85.25 206 LEU A CA 1
ATOM 1646 C C . LEU A 1 206 ? -11.526 10.228 16.723 1.00 85.25 206 LEU A C 1
ATOM 1648 O O . LEU A 1 206 ? -12.487 10.675 17.353 1.00 85.25 206 LEU A O 1
ATOM 1652 N N . LEU A 1 207 ? -11.664 9.447 15.645 1.00 83.19 207 LEU A N 1
ATOM 1653 C CA . LEU A 1 207 ? -12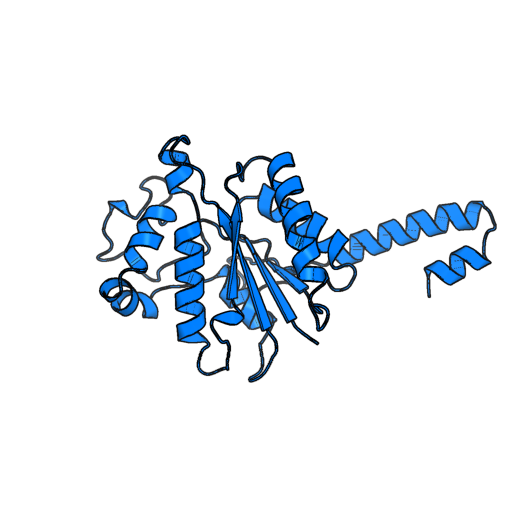.962 9.036 15.096 1.00 83.19 207 LEU A CA 1
ATOM 1654 C C . LEU A 1 207 ? -13.762 8.206 16.106 1.00 83.19 207 LEU A C 1
ATOM 1656 O O . LEU A 1 207 ? -14.924 8.516 16.374 1.00 83.19 207 LEU A O 1
ATOM 1660 N N . TYR A 1 208 ? -13.125 7.213 16.733 1.00 83.50 208 TYR A N 1
ATOM 1661 C CA . TYR A 1 208 ? -13.769 6.395 17.762 1.00 83.50 208 TYR A CA 1
ATOM 1662 C C . TYR A 1 208 ? -14.189 7.218 18.975 1.00 83.50 208 TYR A C 1
ATOM 1664 O O . TYR A 1 208 ? -15.318 7.087 19.444 1.00 83.50 208 TYR A O 1
ATOM 1672 N N . ARG A 1 209 ? -13.322 8.116 19.457 1.00 85.56 209 ARG A N 1
ATOM 1673 C CA . ARG A 1 209 ? -13.648 8.989 20.589 1.00 85.56 209 ARG A CA 1
ATOM 1674 C C . ARG A 1 209 ? -14.859 9.869 20.285 1.00 85.56 209 ARG A C 1
ATOM 1676 O O . ARG A 1 209 ? -15.731 10.004 21.136 1.00 85.56 209 ARG A O 1
ATOM 1683 N N . GLN A 1 210 ? -14.933 10.448 19.087 1.00 87.38 210 GLN A N 1
ATOM 1684 C CA . GLN A 1 210 ? -16.072 11.276 18.683 1.00 87.38 210 GLN A CA 1
ATOM 1685 C C . GLN A 1 210 ? -17.368 10.465 18.564 1.00 87.38 210 GLN A C 1
ATOM 1687 O O . GLN A 1 210 ? -18.415 10.927 19.019 1.00 87.38 210 GLN A O 1
ATOM 1692 N N . ALA A 1 211 ? -17.314 9.263 17.984 1.00 86.50 211 ALA A N 1
ATOM 1693 C CA . ALA A 1 211 ? -18.474 8.379 17.888 1.00 86.50 211 ALA A CA 1
ATOM 1694 C C . ALA A 1 211 ? -18.980 7.961 19.277 1.00 86.50 211 ALA A C 1
ATOM 1696 O O . ALA A 1 211 ? -20.173 8.064 19.560 1.00 86.50 211 ALA A O 1
ATOM 1697 N N . LEU A 1 212 ? -18.062 7.581 20.171 1.00 88.56 212 LEU A N 1
ATOM 1698 C CA . LEU A 1 212 ? -18.368 7.233 21.555 1.00 88.56 212 LEU A CA 1
ATOM 1699 C C . LEU A 1 212 ? -19.032 8.402 22.294 1.00 88.56 212 LEU A C 1
ATOM 1701 O O . LEU A 1 212 ? -20.071 8.221 22.920 1.00 88.56 212 LEU A O 1
ATOM 1705 N N . GLN A 1 213 ? -18.483 9.614 22.166 1.00 91.56 213 GLN A N 1
ATOM 1706 C CA . GLN A 1 213 ? -19.050 10.821 22.775 1.00 91.56 213 GLN A CA 1
ATOM 1707 C C . GLN A 1 213 ? -20.478 11.106 22.292 1.00 91.56 213 GLN A C 1
ATOM 1709 O O . GLN A 1 213 ? -21.347 11.399 23.111 1.00 91.56 213 GLN A O 1
ATOM 1714 N N . ARG A 1 214 ? -20.744 10.989 20.984 1.00 91.44 214 ARG A N 1
ATOM 1715 C CA . ARG A 1 214 ? -22.093 11.188 20.423 1.00 91.44 214 ARG A CA 1
ATOM 1716 C C . ARG A 1 214 ? -23.081 10.138 20.926 1.00 91.44 214 ARG A C 1
ATOM 1718 O O . ARG A 1 214 ? -24.193 10.489 21.307 1.00 91.44 214 ARG A O 1
ATOM 1725 N N . ASN A 1 215 ? -22.671 8.872 20.960 1.00 91.50 215 ASN A N 1
ATOM 1726 C CA . ASN A 1 215 ? -23.526 7.788 21.438 1.00 91.50 215 ASN A CA 1
ATOM 1727 C C . ASN A 1 215 ? -23.846 7.944 22.930 1.00 91.50 215 ASN A C 1
ATOM 1729 O O . ASN A 1 215 ? -24.999 7.790 23.326 1.00 91.50 215 ASN A O 1
ATOM 1733 N N . LEU A 1 216 ? -22.856 8.315 23.747 1.00 93.38 216 LEU A N 1
ATOM 1734 C CA . LEU A 1 216 ? -23.068 8.596 25.167 1.00 93.38 216 LEU A CA 1
ATOM 1735 C C . LEU A 1 216 ? -24.031 9.766 25.380 1.00 93.38 216 LEU A C 1
ATOM 1737 O O . LEU A 1 216 ? -24.923 9.647 26.212 1.00 93.38 216 LEU A O 1
ATOM 1741 N N . ASP A 1 217 ? -23.913 10.857 24.619 1.00 93.62 217 ASP A N 1
ATOM 1742 C CA . ASP A 1 217 ? -24.830 12.001 24.726 1.00 93.62 217 ASP A CA 1
ATOM 1743 C C . ASP A 1 217 ? -26.293 11.595 24.464 1.00 93.62 217 ASP A C 1
ATOM 1745 O O . ASP A 1 217 ? -27.186 11.948 25.235 1.00 93.62 217 ASP A O 1
ATOM 1749 N N . VAL A 1 218 ? -26.544 10.778 23.433 1.00 93.81 218 VAL A N 1
ATOM 1750 C CA . VAL A 1 218 ? -27.891 10.255 23.136 1.00 93.81 218 VAL A CA 1
ATOM 1751 C C . VAL A 1 218 ? -28.411 9.363 24.270 1.00 93.81 218 VAL A C 1
ATOM 1753 O O . VAL A 1 218 ? -29.551 9.522 24.706 1.00 93.81 218 VAL A O 1
ATOM 1756 N N . ILE A 1 219 ? -27.583 8.446 24.779 1.00 93.31 219 ILE A N 1
ATOM 1757 C CA . ILE A 1 219 ? -27.971 7.498 25.837 1.00 93.31 219 ILE A CA 1
ATOM 1758 C C . ILE A 1 219 ? -28.239 8.223 27.165 1.00 93.31 219 ILE A C 1
ATOM 1760 O O . ILE A 1 219 ? -29.210 7.912 27.859 1.00 93.31 219 ILE A O 1
ATOM 1764 N N . LEU A 1 220 ? -27.408 9.207 27.516 1.00 93.94 220 LEU A N 1
ATOM 1765 C CA . LEU A 1 220 ? -27.560 9.995 28.739 1.00 93.94 220 LEU A CA 1
ATOM 1766 C C . LEU A 1 220 ? -28.819 10.868 28.699 1.00 93.94 220 LEU A C 1
ATOM 1768 O O . LEU A 1 220 ? -29.520 10.951 29.705 1.00 93.94 220 LEU A O 1
ATOM 1772 N N . LYS A 1 221 ? -29.159 11.450 27.540 1.00 95.25 221 LYS A N 1
ATOM 1773 C CA . LYS A 1 221 ? -30.426 12.182 27.339 1.00 95.25 221 LYS A CA 1
ATOM 1774 C C . LYS A 1 221 ? -31.662 11.298 27.502 1.00 95.25 221 LYS A C 1
ATOM 1776 O O . LYS A 1 221 ? -32.717 11.794 27.880 1.00 95.25 221 LYS A O 1
ATOM 1781 N N . ALA A 1 222 ? -31.528 9.998 27.252 1.00 95.56 222 ALA A N 1
ATOM 1782 C CA . ALA A 1 222 ? -32.574 9.007 27.485 1.00 95.56 222 ALA A CA 1
ATOM 1783 C C . ALA A 1 222 ? -32.580 8.443 28.922 1.00 95.56 222 ALA A C 1
ATOM 1785 O O . ALA A 1 222 ? -33.329 7.508 29.196 1.00 95.56 222 ALA A O 1
ATOM 1786 N N . TYR A 1 223 ? -31.746 8.966 29.833 1.00 95.69 223 TYR A N 1
ATOM 1787 C CA . TYR A 1 223 ? -31.577 8.475 31.210 1.00 95.69 223 TYR A CA 1
ATOM 1788 C C . TYR A 1 223 ? -31.184 6.986 31.303 1.00 95.69 223 TYR A C 1
ATOM 1790 O O . TYR A 1 223 ? -31.331 6.345 32.345 1.00 95.69 223 TYR A O 1
ATOM 1798 N N . ALA A 1 224 ? -30.639 6.414 30.226 1.00 94.44 224 ALA A N 1
ATOM 1799 C CA . ALA A 1 224 ? -30.282 5.002 30.138 1.00 94.44 224 ALA A CA 1
ATOM 1800 C C . ALA A 1 224 ? -28.866 4.740 30.693 1.00 94.44 224 ALA A C 1
ATOM 1802 O O . ALA A 1 224 ? -27.994 4.199 30.012 1.00 94.44 224 ALA A O 1
ATOM 1803 N N . TYR A 1 225 ? -28.624 5.118 31.952 1.00 92.75 225 TYR A N 1
ATOM 1804 C CA . TYR A 1 225 ? -27.292 5.115 32.577 1.00 92.75 225 TYR A CA 1
ATOM 1805 C C . TYR A 1 225 ? -26.605 3.744 32.598 1.00 92.75 225 TYR A C 1
ATOM 1807 O O . TYR A 1 225 ? -25.395 3.654 32.406 1.00 92.75 225 TYR A O 1
ATOM 1815 N N . SER A 1 226 ? -27.371 2.663 32.764 1.00 91.94 226 SER A N 1
ATOM 1816 C CA . SER A 1 226 ? -26.835 1.297 32.709 1.00 91.94 226 SER A CA 1
ATOM 1817 C C . SER A 1 226 ? -26.287 0.937 31.325 1.00 91.94 226 SER A C 1
ATOM 1819 O O . SER A 1 226 ? -25.316 0.194 31.220 1.00 91.94 226 SER A O 1
ATOM 1821 N N . SER A 1 227 ? -26.881 1.482 30.262 1.00 89.81 227 SER A N 1
ATOM 1822 C CA . SER A 1 227 ? -26.404 1.295 28.888 1.00 89.81 227 SER A CA 1
ATOM 1823 C C . SER A 1 227 ? -25.185 2.168 28.596 1.00 89.81 227 SER A C 1
ATOM 1825 O O . SER A 1 227 ? -24.291 1.733 27.881 1.00 89.81 227 SER A O 1
ATOM 1827 N N . ALA A 1 228 ? -25.116 3.367 29.187 1.00 88.81 228 ALA A N 1
ATOM 1828 C CA . ALA A 1 228 ? -23.946 4.237 29.079 1.00 88.81 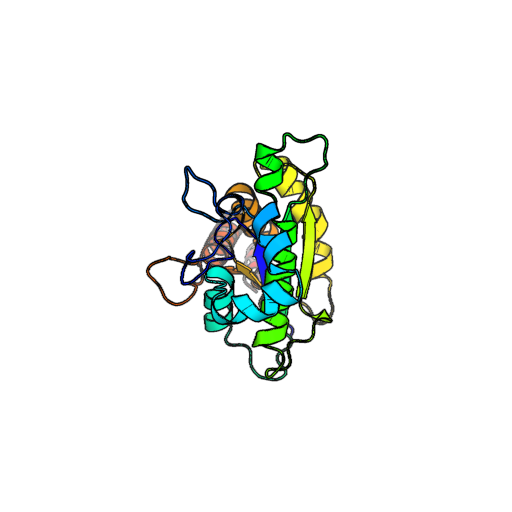228 ALA A CA 1
ATOM 1829 C C . ALA A 1 228 ? -22.710 3.601 29.733 1.00 88.81 228 ALA A C 1
ATOM 1831 O O . ALA A 1 228 ? -21.633 3.640 29.147 1.00 88.81 228 ALA A O 1
ATOM 1832 N N . LEU A 1 229 ? -22.876 2.969 30.903 1.00 89.44 229 LEU A N 1
ATOM 1833 C CA . LEU A 1 229 ? -21.791 2.258 31.582 1.00 89.44 229 LEU A CA 1
ATOM 1834 C C . LEU A 1 229 ? -21.260 1.096 30.729 1.00 89.44 229 LEU A C 1
ATOM 1836 O O . LEU A 1 229 ? -20.067 1.035 30.467 1.00 89.44 229 LEU A O 1
ATOM 1840 N N . LYS A 1 230 ? -22.156 0.260 30.184 1.00 89.62 230 LYS A N 1
ATOM 1841 C CA . LYS A 1 230 ? -21.786 -0.855 29.291 1.00 89.62 230 LYS A CA 1
ATOM 1842 C C . LYS A 1 230 ? -21.053 -0.435 28.016 1.00 89.62 230 LYS A C 1
ATOM 1844 O O . LYS A 1 230 ? -20.421 -1.273 27.394 1.00 89.62 230 LYS A O 1
ATOM 1849 N N . LEU A 1 231 ? -21.220 0.809 27.570 1.00 85.50 231 LEU A N 1
ATOM 1850 C CA . LEU A 1 231 ? -20.558 1.324 26.371 1.00 85.50 231 LEU A CA 1
ATOM 1851 C C . LEU A 1 231 ? -19.118 1.794 26.655 1.00 85.50 231 LEU A C 1
ATOM 1853 O O . LEU A 1 231 ? -18.339 1.970 25.720 1.00 85.50 231 LEU A O 1
ATOM 1857 N N . LEU A 1 232 ? -18.791 2.054 27.923 1.00 82.44 232 LEU A N 1
ATOM 1858 C CA . LEU A 1 232 ? -17.462 2.469 28.376 1.00 82.44 232 LEU A CA 1
ATOM 1859 C C . LEU A 1 232 ? -16.572 1.287 28.792 1.00 82.44 232 LEU A C 1
ATOM 1861 O O . LEU A 1 232 ? -15.351 1.451 28.782 1.00 82.44 232 LEU A O 1
ATOM 186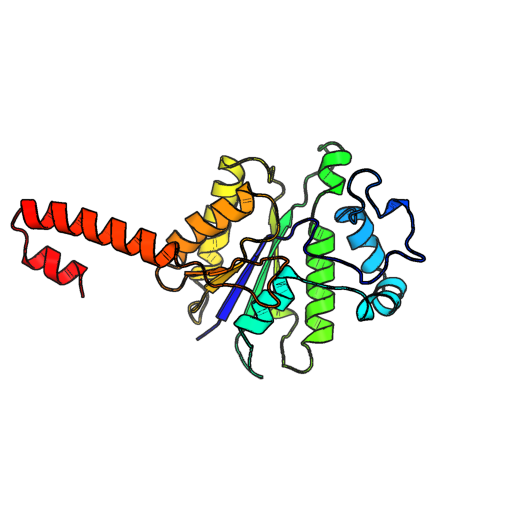5 N N . ASP A 1 233 ? -17.184 0.159 29.164 1.00 70.12 233 ASP A N 1
ATOM 1866 C CA . ASP A 1 233 ? -16.526 -1.119 29.481 1.00 70.12 233 ASP A CA 1
ATOM 1867 C C . ASP A 1 233 ? -16.050 -1.855 28.212 1.00 70.12 233 ASP A C 1
ATOM 1869 O O . ASP A 1 233 ? -14.931 -2.422 28.245 1.00 70.12 233 ASP A O 1
#

Nearest PDB structures (foldseek):
  7pq3-assembly1_AAA  TM=6.019E-01  e=6.850E-06  Saccharolobus islandicus REY15A
  9c6c-assembly1_F  TM=5.313E-01  e=1.745E-03  Bacteroidales bacterium
  9c6c-assembly1_B  TM=5.425E-01  e=8.646E-03  Bacteroidales bacterium
  9c67-assembly1_F  TM=5.263E-01  e=2.462E-02  Bacteroidales bacterium
  9c77-assembly1_B  TM=4.928E-01  e=1.415E-02  Bacteroidales bacterium

Solvent-accessible surface area (backbone atoms only — not comparable to full-atom values): 12478 Å² total; per-residue (Å²): 116,21,34,34,39,39,33,39,41,29,63,72,37,61,44,58,83,66,70,80,94,53,66,68,90,29,39,36,88,88,77,75,39,57,29,25,30,58,34,19,54,51,46,59,39,69,71,42,28,69,70,41,56,88,44,56,38,43,66,52,61,52,16,40,46,62,65,66,53,78,50,72,80,50,52,60,32,37,39,35,37,21,32,53,54,57,87,89,50,60,62,81,63,43,37,62,20,15,45,32,37,48,54,39,51,51,51,53,49,32,69,76,32,45,89,47,59,48,55,70,92,35,55,46,78,47,78,39,57,62,60,56,86,35,57,68,55,32,41,53,50,46,66,65,52,48,54,75,54,58,73,37,84,66,51,58,41,48,30,34,37,37,51,64,29,38,41,73,38,44,26,52,32,50,50,55,52,42,34,66,72,48,41,94,35,31,40,39,28,39,60,55,90,92,44,90,41,39,41,82,50,63,61,55,61,54,54,51,53,52,52,51,52,55,53,42,54,56,32,53,76,67,68,38,56,74,59,43,52,64,72,74,110